Protein AF-A0A1C6JY72-F1 (afdb_monomer_lite)

pLDDT: mean 85.57, std 12.26, range [35.88, 97.38]

Secondary structure (DSSP, 8-state):
----TT--GGG-HHHHHHHHHHHHTT-HHHHHHHHHHHHHHHHHHHHHHHHHHHHHHHHHHHHHS---HHHHHHHHHHHHHHHHHHHHHHHHHHHHHHHHHHHHHHHHHHHHHHHHHGGGGGGGGGGHHHHHHHHHHHHHHHHHHHHHHHHHHHHHHHHHHHHHHHHHHHHHHHHHHTTPPP---SS-----HHIIIIIHHHHHHHHHHHHHHHHHHHHHHHHHHHHHHHHTT-

Radius of gyration: 25.27 Å; chains: 1; bounding box: 52×38×83 Å

Structure (mmCIF, N/CA/C/O backbone):
data_AF-A0A1C6JY72-F1
#
_entry.id   AF-A0A1C6JY72-F1
#
loop_
_atom_site.group_PDB
_atom_site.id
_atom_site.type_symbol
_atom_site.label_atom_id
_atom_site.label_alt_id
_atom_site.label_comp_id
_atom_site.label_asym_id
_atom_site.label_entity_id
_atom_site.label_seq_id
_atom_site.pdbx_PDB_ins_code
_atom_site.Cartn_x
_atom_site.Cartn_y
_atom_site.Cartn_z
_atom_site.occupancy
_atom_site.B_iso_or_equiv
_atom_site.auth_seq_id
_atom_site.auth_comp_id
_atom_site.auth_asym_id
_atom_site.auth_atom_id
_atom_site.pdbx_PDB_model_num
ATOM 1 N N . MET A 1 1 ? -11.901 -19.671 -0.806 1.00 36.44 1 MET A N 1
ATOM 2 C CA . MET A 1 1 ? -11.278 -18.718 0.132 1.00 36.44 1 MET A CA 1
ATOM 3 C C . MET A 1 1 ? -12.034 -17.415 -0.026 1.00 36.44 1 MET A C 1
ATOM 5 O O . MET A 1 1 ? -12.224 -16.989 -1.159 1.00 36.44 1 MET A O 1
ATOM 9 N N . ASP A 1 2 ? -12.601 -16.933 1.071 1.00 35.88 2 ASP A N 1
ATOM 10 C CA . ASP A 1 2 ? -13.874 -16.211 1.116 1.00 35.88 2 ASP A CA 1
ATOM 11 C C . ASP A 1 2 ? -13.932 -14.872 0.370 1.00 35.88 2 ASP A C 1
ATOM 13 O O . ASP A 1 2 ? -12.987 -14.083 0.350 1.00 35.88 2 ASP A O 1
ATOM 17 N N . MET A 1 3 ? -15.098 -14.633 -0.237 1.00 39.38 3 MET A N 1
ATOM 18 C CA . MET A 1 3 ? -15.502 -13.431 -0.971 1.00 39.38 3 MET A CA 1
ATOM 19 C C . MET A 1 3 ? -15.720 -12.221 -0.037 1.00 39.38 3 MET A C 1
ATOM 21 O O . MET A 1 3 ? -16.801 -11.644 -0.002 1.00 39.38 3 MET A O 1
ATOM 25 N N . GLU A 1 4 ? -14.695 -11.804 0.709 1.00 47.91 4 GLU A N 1
ATOM 26 C CA . GLU A 1 4 ? -14.665 -10.490 1.383 1.00 47.91 4 GLU A CA 1
ATOM 27 C C . GLU A 1 4 ? -13.778 -9.463 0.653 1.00 47.91 4 GLU A C 1
ATOM 29 O O . GLU A 1 4 ? -13.444 -8.402 1.186 1.00 47.91 4 GLU A O 1
ATOM 34 N N . ALA A 1 5 ? -13.389 -9.746 -0.592 1.00 44.50 5 ALA A N 1
ATOM 35 C CA . ALA A 1 5 ? -12.651 -8.801 -1.419 1.00 44.50 5 ALA A CA 1
ATOM 36 C C . ALA A 1 5 ? -13.556 -7.609 -1.787 1.00 44.50 5 ALA A C 1
ATOM 38 O O . ALA A 1 5 ? -14.380 -7.697 -2.692 1.00 44.50 5 ALA A O 1
ATOM 39 N N . GLY A 1 6 ? -13.419 -6.497 -1.058 1.00 55.75 6 GLY A N 1
ATOM 40 C CA . GLY A 1 6 ? -14.044 -5.213 -1.400 1.00 55.75 6 GLY A CA 1
ATOM 41 C C . GLY A 1 6 ? -14.837 -4.529 -0.285 1.00 55.75 6 GLY A C 1
ATOM 42 O O . GLY A 1 6 ? -15.270 -3.391 -0.472 1.00 55.75 6 GLY A O 1
ATOM 43 N N . LYS A 1 7 ? -15.017 -5.156 0.886 1.00 73.44 7 LYS A N 1
ATOM 44 C CA . LYS A 1 7 ? -15.670 -4.490 2.024 1.00 73.44 7 LYS A CA 1
ATOM 45 C C . LYS A 1 7 ? -14.649 -3.651 2.799 1.00 73.44 7 LYS A C 1
ATOM 47 O O . LYS A 1 7 ? -13.620 -4.153 3.261 1.00 73.44 7 LYS A O 1
ATOM 52 N N . THR A 1 8 ? -14.929 -2.357 2.915 1.00 87.38 8 THR A N 1
ATOM 53 C CA . THR A 1 8 ? -14.128 -1.423 3.714 1.00 87.38 8 THR A CA 1
ATOM 54 C C . THR A 1 8 ? -14.378 -1.674 5.205 1.00 87.38 8 THR A C 1
ATOM 56 O O . THR A 1 8 ? -15.504 -1.989 5.593 1.00 87.38 8 THR A O 1
ATOM 59 N N . LEU A 1 9 ? -13.360 -1.525 6.056 1.00 90.00 9 LEU A N 1
ATOM 60 C CA . LEU A 1 9 ? -13.480 -1.615 7.517 1.00 90.00 9 LEU A CA 1
ATOM 61 C C . LEU A 1 9 ? -14.548 -0.668 8.055 1.00 90.00 9 LEU A C 1
ATOM 63 O O . LEU A 1 9 ? -15.340 -1.035 8.913 1.00 90.00 9 LEU A O 1
ATOM 67 N N . THR A 1 10 ? -14.618 0.540 7.509 1.00 88.81 10 THR A N 1
ATOM 68 C CA . THR A 1 10 ? -15.662 1.528 7.828 1.00 88.81 10 THR A CA 1
ATOM 69 C C . THR A 1 10 ? -17.093 1.026 7.594 1.00 88.81 10 THR A C 1
ATOM 71 O O . THR A 1 10 ? -18.037 1.523 8.211 1.00 88.81 10 THR A O 1
ATOM 74 N N . ASN A 1 11 ? -17.270 0.032 6.722 1.00 89.56 11 ASN A N 1
ATOM 75 C CA . ASN A 1 11 ? -18.556 -0.583 6.413 1.00 89.56 11 ASN A CA 1
ATOM 76 C C . ASN A 1 11 ? -18.740 -1.968 7.043 1.00 89.56 11 ASN A C 1
ATOM 78 O O . ASN A 1 11 ? -19.773 -2.604 6.816 1.00 89.56 11 ASN A O 1
ATOM 82 N N . GLU A 1 12 ? -17.770 -2.438 7.827 1.00 92.19 12 GLU A N 1
ATOM 83 C CA . GLU A 1 12 ? -17.897 -3.685 8.567 1.00 92.19 12 GLU A CA 1
ATOM 84 C C . GLU A 1 12 ? -18.960 -3.593 9.651 1.00 92.19 12 GLU A C 1
ATOM 86 O O . GLU A 1 12 ? -19.061 -2.599 10.369 1.00 92.19 12 GLU A O 1
ATOM 91 N N . GLU A 1 13 ? -19.741 -4.660 9.788 1.00 93.62 13 GLU A N 1
ATOM 92 C CA . GLU A 1 13 ? -20.861 -4.697 10.729 1.00 93.62 13 GLU A CA 1
ATOM 93 C C . GLU A 1 13 ? -20.364 -4.572 12.168 1.00 93.62 13 GLU A C 1
ATOM 95 O O . GLU A 1 13 ? -20.819 -3.703 12.907 1.00 93.62 13 GLU A O 1
ATOM 100 N N . VAL A 1 14 ? -19.335 -5.347 12.517 1.00 94.88 14 VAL A N 1
ATOM 101 C CA . VAL A 1 14 ? -18.722 -5.322 13.849 1.00 94.88 14 VAL A CA 1
ATOM 102 C C . VAL A 1 14 ? -18.107 -3.962 14.198 1.00 94.88 14 VAL A C 1
ATOM 104 O O . VAL A 1 14 ? -18.140 -3.536 15.351 1.00 94.88 14 VAL A O 1
ATOM 107 N N . ILE A 1 15 ? -17.579 -3.242 13.202 1.00 96.50 15 ILE A N 1
ATOM 108 C CA . ILE A 1 15 ? -17.015 -1.902 13.397 1.00 96.50 15 ILE A CA 1
ATOM 109 C C . ILE A 1 15 ? -18.134 -0.894 13.631 1.00 96.50 15 ILE A C 1
ATOM 111 O O . ILE A 1 15 ? -18.055 -0.099 14.566 1.00 96.50 15 ILE A O 1
ATOM 115 N N . ARG A 1 16 ? -19.200 -0.936 12.827 1.00 96.31 16 ARG A N 1
ATOM 116 C CA . ARG A 1 16 ? -20.370 -0.069 13.025 1.00 96.31 16 ARG A CA 1
ATOM 117 C C . ARG A 1 16 ? -21.024 -0.308 14.381 1.00 96.31 16 ARG A C 1
ATOM 119 O O . ARG A 1 16 ? -21.335 0.658 15.069 1.00 96.31 16 ARG A O 1
ATOM 126 N N . GLU A 1 17 ? -21.154 -1.567 14.790 1.00 96.56 17 GLU A N 1
ATOM 127 C CA . GLU A 1 17 ? -21.684 -1.930 16.103 1.00 96.56 17 GLU A CA 1
ATOM 128 C C . GLU A 1 17 ? -20.830 -1.337 17.235 1.00 96.56 17 GLU A C 1
ATOM 130 O O . GLU A 1 17 ? -21.370 -0.686 18.131 1.00 96.56 17 GLU A O 1
ATOM 135 N N . LEU A 1 18 ? -19.498 -1.468 17.163 1.00 97.19 18 LEU A N 1
ATOM 136 C CA . LEU A 1 18 ? -18.593 -0.845 18.133 1.00 97.19 18 LEU A CA 1
ATOM 137 C C . LEU A 1 18 ? -18.763 0.682 18.177 1.00 97.19 18 LEU A C 1
ATOM 139 O O . LEU A 1 18 ? -18.879 1.264 19.258 1.00 97.19 18 LEU A O 1
ATOM 143 N N . LEU A 1 19 ? -18.796 1.340 17.016 1.00 96.62 19 LEU A N 1
ATOM 144 C CA . LEU A 1 19 ? -18.963 2.793 16.923 1.00 96.62 19 LEU A CA 1
ATOM 145 C C . LEU A 1 19 ? -20.292 3.255 17.533 1.00 96.62 19 LEU A C 1
ATOM 147 O O . LEU A 1 19 ? -20.331 4.273 18.228 1.00 96.62 19 LEU A O 1
ATOM 151 N N . ASP A 1 20 ? -21.370 2.510 17.309 1.00 96.12 20 ASP A N 1
ATOM 152 C CA . ASP A 1 20 ? -22.683 2.815 17.869 1.00 96.12 20 ASP A CA 1
ATOM 153 C C . ASP A 1 20 ? -22.720 2.613 19.386 1.00 96.12 20 ASP A C 1
ATOM 155 O O . ASP A 1 20 ? -23.279 3.452 20.098 1.00 96.12 20 ASP A O 1
ATOM 159 N N . LEU A 1 21 ? -22.087 1.555 19.906 1.00 96.62 21 LEU A N 1
ATOM 160 C CA . LEU A 1 21 ? -21.952 1.335 21.348 1.00 96.62 21 LEU A CA 1
ATOM 161 C C . LEU A 1 21 ? -21.185 2.477 22.022 1.00 96.62 21 LEU A C 1
ATOM 163 O O . LEU A 1 21 ? -21.640 3.003 23.041 1.00 96.62 21 LEU A O 1
ATOM 167 N N . LEU A 1 22 ? -20.065 2.908 21.438 1.00 95.88 22 LEU A N 1
ATOM 168 C CA . LEU A 1 22 ? -19.275 4.029 21.953 1.00 95.88 22 LEU A CA 1
ATOM 169 C C . LEU A 1 22 ? -20.094 5.330 21.962 1.00 95.88 22 LEU A C 1
ATOM 171 O O . LEU A 1 22 ? -20.160 6.018 22.983 1.00 95.88 22 LEU A O 1
ATOM 175 N N . LYS A 1 23 ? -20.804 5.638 20.868 1.00 95.31 23 LYS A N 1
ATOM 176 C CA . LYS A 1 23 ? -21.665 6.832 20.775 1.00 95.31 23 LYS A CA 1
ATOM 177 C C . LYS A 1 23 ? -22.797 6.820 21.803 1.00 95.31 23 LYS A C 1
ATOM 179 O O . LYS A 1 23 ? -23.015 7.835 22.465 1.00 95.31 23 LYS A O 1
ATOM 184 N N . LYS A 1 24 ? -23.486 5.684 21.974 1.00 96.06 24 LYS A N 1
ATOM 185 C CA . LYS A 1 24 ? -24.570 5.513 22.962 1.00 96.06 24 LYS A CA 1
ATOM 186 C C . LYS A 1 24 ? -24.090 5.698 24.405 1.00 96.06 24 LYS A C 1
ATOM 188 O O . LYS A 1 24 ? -24.871 6.112 25.252 1.00 96.06 24 LYS A O 1
ATOM 193 N N . ASN A 1 25 ? -22.808 5.450 24.673 1.00 94.88 25 ASN A N 1
ATOM 194 C CA . ASN A 1 25 ? -22.189 5.603 25.992 1.00 94.88 25 ASN A CA 1
ATOM 195 C C . ASN A 1 25 ? -21.455 6.945 26.179 1.00 94.88 25 ASN A C 1
ATOM 197 O O . ASN A 1 25 ? -20.631 7.071 27.085 1.00 94.88 25 ASN A O 1
ATOM 201 N N . ALA A 1 26 ? -21.742 7.945 25.336 1.00 94.62 26 ALA A N 1
ATOM 202 C CA . ALA A 1 26 ? -21.104 9.265 25.349 1.00 94.62 26 ALA A CA 1
ATOM 203 C C . ALA A 1 26 ? -19.569 9.246 25.149 1.00 94.62 26 ALA A C 1
ATOM 205 O O . ALA A 1 26 ? -18.887 10.210 25.485 1.00 94.62 26 ALA A O 1
ATOM 206 N N . MET A 1 27 ? -19.022 8.187 24.543 1.00 94.31 27 MET A N 1
ATOM 207 C CA . MET A 1 27 ? -17.592 8.011 24.244 1.00 94.31 27 MET A CA 1
ATOM 208 C C . MET A 1 27 ? -17.270 8.475 22.814 1.00 94.31 27 MET A C 1
ATOM 210 O O . MET A 1 27 ? -16.825 7.704 21.963 1.00 94.31 27 MET A O 1
ATOM 214 N N . LYS A 1 28 ? -17.588 9.741 22.514 1.00 93.00 28 LYS A N 1
ATOM 215 C CA . LYS A 1 28 ? -17.505 10.296 21.150 1.00 93.00 28 LYS A CA 1
ATOM 216 C C . LYS A 1 28 ? -16.074 10.371 20.620 1.00 93.00 28 LYS A C 1
ATOM 218 O O . LYS A 1 28 ? -15.859 10.077 19.451 1.00 93.00 28 LYS A O 1
ATOM 223 N N . GLU A 1 29 ? -15.117 10.748 21.464 1.00 90.19 29 GLU A N 1
ATOM 224 C CA . GLU A 1 29 ? -13.705 10.843 21.069 1.00 90.19 29 GLU A CA 1
ATOM 225 C C . GLU A 1 29 ? -13.151 9.466 20.691 1.00 90.19 29 GLU A C 1
ATOM 227 O O . GLU A 1 29 ? -12.603 9.300 19.609 1.00 90.19 29 GLU A O 1
ATOM 232 N N . GLN A 1 30 ? -13.432 8.445 21.502 1.00 91.38 30 GLN A N 1
ATOM 233 C CA . GLN A 1 30 ? -13.009 7.069 21.240 1.00 91.38 30 GLN A CA 1
ATOM 234 C C . GLN A 1 30 ? -13.660 6.502 19.972 1.00 91.38 30 GLN A C 1
ATOM 236 O O . GLN A 1 30 ? -13.020 5.778 19.212 1.00 91.38 30 GLN A O 1
ATOM 241 N N . ALA A 1 31 ? -14.931 6.834 19.717 1.00 93.38 31 ALA A N 1
ATOM 242 C CA . ALA A 1 31 ? -15.593 6.461 18.469 1.00 93.38 31 ALA A CA 1
ATOM 243 C C . ALA A 1 31 ? -14.914 7.114 17.253 1.00 93.38 31 ALA A C 1
ATOM 245 O O . ALA A 1 31 ? -14.735 6.458 16.228 1.00 93.38 31 ALA A O 1
ATOM 246 N N . ASN A 1 32 ? -14.514 8.383 17.367 1.00 92.00 32 ASN A N 1
ATOM 247 C CA . ASN A 1 32 ? -13.781 9.069 16.306 1.00 92.00 32 ASN A CA 1
ATOM 248 C C . ASN A 1 32 ? -12.407 8.431 16.078 1.00 92.00 32 ASN A C 1
ATOM 250 O O . ASN A 1 32 ? -12.076 8.156 14.931 1.00 92.00 32 ASN A O 1
ATOM 254 N N . ASP A 1 33 ? -11.662 8.104 17.137 1.00 89.88 33 ASP A N 1
ATOM 255 C CA . ASP A 1 33 ? -10.353 7.446 17.026 1.00 89.88 33 ASP A CA 1
ATOM 256 C C . ASP A 1 33 ? -10.444 6.097 16.290 1.00 89.88 33 ASP A C 1
ATOM 258 O O . ASP A 1 33 ? -9.658 5.813 15.382 1.00 89.88 33 ASP A O 1
ATOM 262 N N . VAL A 1 34 ? -11.436 5.267 16.638 1.00 93.62 34 VAL A N 1
ATOM 263 C CA . VAL A 1 34 ? -11.688 3.983 15.959 1.00 93.62 34 VAL A CA 1
ATOM 264 C C . VAL A 1 34 ? -12.055 4.207 14.491 1.00 93.62 34 VAL A C 1
ATOM 266 O O . VAL A 1 34 ? -11.545 3.508 13.610 1.00 93.62 34 VAL A O 1
ATOM 269 N N . PHE A 1 35 ? -12.926 5.180 14.210 1.00 92.88 35 PHE A N 1
ATOM 270 C CA . PHE A 1 35 ? -13.351 5.491 12.847 1.00 92.88 35 PHE A CA 1
ATOM 271 C C . PHE A 1 35 ? -12.197 6.014 11.986 1.00 92.88 35 PHE A C 1
ATOM 273 O O . PHE A 1 35 ? -12.066 5.612 10.826 1.00 92.88 35 PHE A O 1
ATOM 280 N N . GLU A 1 36 ? -11.350 6.875 12.550 1.00 90.19 36 GLU A N 1
ATOM 281 C CA . GLU A 1 36 ? -10.140 7.364 11.905 1.00 90.19 36 GLU A CA 1
ATOM 282 C C . GLU A 1 36 ? -9.247 6.182 11.532 1.00 90.19 36 GLU A C 1
ATOM 284 O O . GLU A 1 36 ? -8.955 6.010 10.350 1.00 90.19 36 GLU A O 1
ATOM 289 N N . ILE A 1 37 ? -8.897 5.308 12.486 1.00 91.62 37 ILE A N 1
ATOM 290 C CA . ILE A 1 37 ? -8.069 4.115 12.229 1.00 91.62 37 ILE A CA 1
ATOM 291 C C . ILE A 1 37 ? -8.636 3.275 11.076 1.00 91.62 37 ILE A C 1
ATOM 293 O O . ILE A 1 37 ? -7.898 2.931 10.151 1.00 91.62 37 ILE A O 1
ATOM 297 N N . CYS A 1 38 ? -9.940 2.988 11.087 1.00 93.38 38 CYS A N 1
ATOM 298 C CA . CYS A 1 38 ? -10.589 2.217 10.023 1.00 93.38 38 CYS A CA 1
A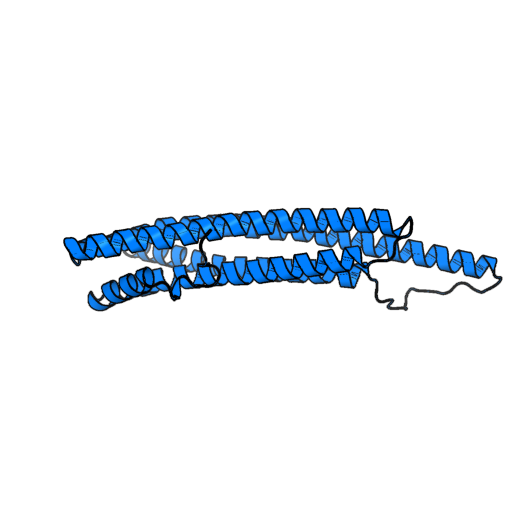TOM 299 C C . CYS A 1 38 ? -10.481 2.915 8.661 1.00 93.38 38 CYS A C 1
ATOM 301 O O . CYS A 1 38 ? -10.073 2.299 7.677 1.00 93.38 38 CYS A O 1
ATOM 303 N N . SER A 1 39 ? -10.788 4.214 8.616 1.00 91.12 39 SER A N 1
ATOM 304 C CA . SER A 1 39 ? -10.716 5.026 7.396 1.00 91.12 39 SER A CA 1
ATOM 305 C C . SER A 1 39 ? -9.293 5.107 6.842 1.00 91.12 39 SER A C 1
ATOM 307 O O . SER A 1 39 ? -9.092 5.113 5.626 1.00 91.12 39 SER A O 1
ATOM 309 N N . TYR A 1 40 ? -8.293 5.153 7.723 1.00 89.12 40 TYR A N 1
ATOM 310 C CA . TYR A 1 40 ? -6.888 5.162 7.336 1.00 89.12 40 TYR A CA 1
ATOM 311 C C . TYR A 1 40 ? -6.461 3.839 6.715 1.00 89.12 40 TYR A C 1
ATOM 313 O O . TYR A 1 40 ? -5.862 3.854 5.641 1.00 89.12 40 TYR A O 1
ATOM 321 N N . VAL A 1 41 ? -6.791 2.713 7.346 1.00 93.19 41 VAL A N 1
ATOM 322 C CA . VAL A 1 41 ? -6.485 1.380 6.808 1.00 93.19 41 VAL A CA 1
ATOM 323 C C . VAL A 1 41 ? -7.160 1.181 5.447 1.00 93.19 41 VAL A C 1
ATOM 325 O O . VAL A 1 41 ? -6.480 0.813 4.491 1.00 93.19 41 VAL A O 1
ATOM 328 N N . ASP A 1 42 ? -8.437 1.556 5.313 1.00 92.12 42 ASP A N 1
ATOM 329 C CA . ASP A 1 42 ? -9.160 1.532 4.031 1.00 92.12 42 ASP A CA 1
ATOM 330 C C . ASP A 1 42 ? -8.472 2.405 2.961 1.00 92.12 42 ASP A C 1
ATOM 332 O O . ASP A 1 42 ? -8.395 2.051 1.783 1.00 92.12 42 ASP A O 1
ATOM 336 N N . GLY A 1 43 ? -7.963 3.576 3.358 1.00 91.56 43 GLY A N 1
ATOM 337 C CA . GLY A 1 43 ? -7.229 4.479 2.474 1.00 91.56 43 GLY A CA 1
ATOM 338 C C . GLY A 1 43 ? -5.861 3.942 2.045 1.00 91.56 43 GLY A C 1
ATOM 339 O O . GLY A 1 43 ? -5.429 4.216 0.922 1.00 91.56 43 GLY A O 1
ATOM 340 N N . LEU A 1 44 ? -5.179 3.185 2.910 1.00 91.94 44 LEU A N 1
ATOM 341 C CA . LEU A 1 44 ? -3.930 2.502 2.571 1.00 91.94 44 LEU A CA 1
ATOM 342 C C . LEU A 1 44 ? -4.181 1.379 1.564 1.00 91.94 44 LEU A C 1
ATOM 344 O O . LEU A 1 44 ? -3.491 1.346 0.547 1.00 91.94 44 LEU A O 1
ATOM 348 N N . GLU A 1 45 ? -5.187 0.528 1.793 1.00 92.38 45 GLU A N 1
ATOM 349 C CA . GLU A 1 45 ? -5.564 -0.550 0.865 1.00 92.38 45 GLU A CA 1
ATOM 350 C C . GLU A 1 45 ? -5.838 -0.011 -0.541 1.00 92.38 45 GLU A C 1
ATOM 352 O O . GLU A 1 45 ? -5.211 -0.452 -1.499 1.00 92.38 45 GLU A O 1
ATOM 357 N N . LYS A 1 46 ? -6.669 1.033 -0.663 1.00 91.94 46 LYS A N 1
ATOM 358 C CA . LYS A 1 46 ? -6.973 1.645 -1.968 1.00 91.94 46 LYS A CA 1
ATOM 359 C C . LYS A 1 46 ? -5.726 2.125 -2.706 1.00 91.94 46 LYS A C 1
ATOM 361 O O . LYS A 1 46 ? -5.611 1.942 -3.913 1.00 91.94 46 LYS A O 1
ATOM 366 N N . LYS A 1 47 ? -4.784 2.752 -1.993 1.00 92.19 47 LYS A N 1
ATOM 367 C CA . LYS A 1 47 ? -3.525 3.202 -2.604 1.00 92.19 47 LYS A CA 1
ATOM 368 C C . LYS A 1 47 ? -2.659 2.012 -3.022 1.00 92.19 47 LYS A C 1
ATOM 370 O O . LYS A 1 47 ? -2.002 2.102 -4.051 1.00 92.19 47 LYS A O 1
ATOM 375 N N . ILE A 1 48 ? -2.650 0.919 -2.255 1.00 91.62 48 ILE A N 1
ATOM 376 C CA . ILE A 1 48 ? -1.957 -0.322 -2.632 1.00 91.62 48 ILE A CA 1
ATOM 377 C C . ILE A 1 48 ? -2.553 -0.909 -3.906 1.00 91.62 48 ILE A C 1
ATOM 379 O O . ILE A 1 48 ? -1.793 -1.224 -4.816 1.00 91.62 48 ILE A O 1
ATOM 383 N N . ASP A 1 49 ? -3.878 -0.983 -4.010 1.00 92.12 49 ASP A N 1
ATOM 384 C CA . ASP A 1 49 ? -4.546 -1.506 -5.204 1.00 92.12 49 ASP A CA 1
ATOM 385 C C . ASP A 1 49 ? -4.182 -0.682 -6.447 1.00 92.12 49 ASP A C 1
ATOM 387 O O . ASP A 1 49 ? -3.796 -1.244 -7.474 1.00 92.12 49 ASP A O 1
ATOM 391 N N . SER A 1 50 ? -4.180 0.653 -6.333 1.00 92.62 50 SER A N 1
ATOM 392 C CA . SER A 1 50 ? -3.710 1.538 -7.408 1.00 92.62 50 SER A CA 1
ATOM 393 C C . SER A 1 50 ? -2.230 1.324 -7.750 1.00 92.62 50 SER A C 1
ATOM 395 O O . SER A 1 50 ? -1.857 1.359 -8.921 1.00 92.62 50 SER A O 1
ATOM 397 N N . MET A 1 51 ? -1.366 1.069 -6.759 1.00 92.81 51 MET A N 1
ATOM 398 C CA . MET A 1 51 ? 0.039 0.735 -7.023 1.00 92.81 51 MET A CA 1
ATOM 399 C C . MET A 1 51 ? 0.169 -0.600 -7.765 1.00 92.81 51 MET A C 1
ATOM 401 O O . MET A 1 51 ? 0.956 -0.694 -8.705 1.00 92.81 51 MET A O 1
ATOM 405 N N . THR A 1 52 ? -0.599 -1.624 -7.385 1.00 91.56 52 THR A N 1
ATOM 406 C CA . THR A 1 52 ? -0.613 -2.930 -8.061 1.00 91.56 52 THR A CA 1
ATOM 407 C C . THR A 1 52 ? -1.086 -2.806 -9.513 1.00 91.56 52 THR A C 1
ATOM 409 O O . THR A 1 52 ? -0.504 -3.437 -10.402 1.00 91.56 52 THR A O 1
ATOM 412 N N . GLU A 1 53 ? -2.086 -1.966 -9.782 1.00 93.00 53 GLU A N 1
ATOM 413 C CA . GLU A 1 53 ? -2.552 -1.669 -11.140 1.00 93.00 53 GLU A CA 1
ATOM 414 C C . GLU A 1 53 ? -1.456 -0.996 -11.982 1.00 93.00 53 GLU A C 1
ATOM 416 O O . GLU A 1 53 ? -1.114 -1.489 -13.060 1.00 93.00 53 GLU A O 1
ATOM 421 N N . GLU A 1 54 ? -0.822 0.061 -11.462 1.00 92.00 54 GLU A N 1
ATOM 422 C CA . GLU A 1 54 ? 0.287 0.755 -12.136 1.00 92.00 54 GLU A CA 1
ATOM 423 C C . GLU A 1 54 ? 1.466 -0.185 -12.429 1.00 92.00 54 GLU A C 1
ATOM 425 O O . GLU A 1 54 ? 2.038 -0.174 -13.522 1.00 92.00 54 GLU A O 1
ATOM 430 N N . LEU A 1 55 ? 1.812 -1.059 -11.480 1.00 90.75 55 LEU A N 1
ATOM 431 C CA . LEU A 1 55 ? 2.867 -2.059 -11.648 1.00 90.75 55 LEU A CA 1
ATOM 432 C C . LEU A 1 55 ? 2.514 -3.133 -12.684 1.00 90.75 55 LEU A C 1
ATOM 434 O O . LEU A 1 55 ? 3.407 -3.639 -13.371 1.00 90.75 55 LEU A O 1
ATOM 438 N N . THR A 1 56 ? 1.234 -3.482 -12.808 1.00 91.69 56 THR A N 1
ATOM 439 C CA . THR A 1 56 ? 0.736 -4.417 -13.826 1.00 91.69 56 THR A CA 1
ATOM 440 C C . THR A 1 56 ? 0.775 -3.778 -15.210 1.00 91.69 56 THR A C 1
ATOM 442 O O . THR A 1 56 ? 1.280 -4.381 -16.157 1.00 91.69 56 THR A O 1
ATOM 445 N N . ASN A 1 57 ? 0.336 -2.524 -15.321 1.00 89.88 57 ASN A N 1
ATOM 446 C CA . ASN A 1 57 ? 0.420 -1.747 -16.553 1.00 89.88 57 ASN A CA 1
ATOM 447 C C . ASN A 1 57 ? 1.878 -1.594 -17.015 1.00 89.88 57 ASN A C 1
ATOM 449 O O . ASN A 1 57 ? 2.207 -1.894 -18.161 1.00 89.88 57 ASN A O 1
ATOM 453 N N . MET A 1 58 ? 2.780 -1.238 -16.097 1.00 89.00 58 MET A N 1
ATOM 454 C CA . MET A 1 58 ? 4.216 -1.157 -16.366 1.00 89.00 58 MET A CA 1
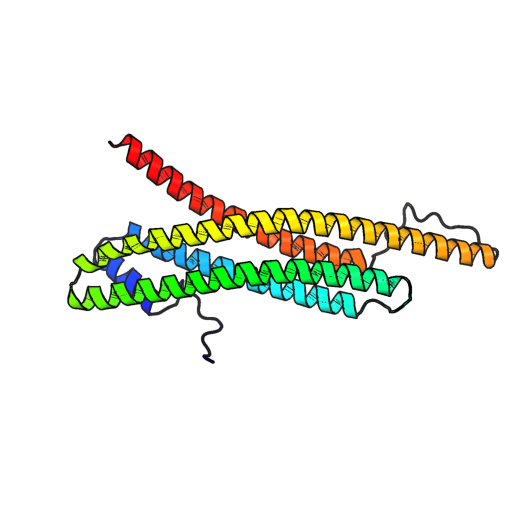ATOM 455 C C . MET A 1 58 ? 4.784 -2.493 -16.866 1.00 89.00 58 MET A C 1
ATOM 457 O O . MET A 1 58 ? 5.562 -2.521 -17.818 1.00 89.00 58 MET A O 1
ATOM 461 N N . GLN A 1 59 ? 4.374 -3.618 -16.270 1.00 89.00 59 GLN A N 1
ATOM 462 C CA . GLN A 1 59 ? 4.798 -4.949 -16.711 1.00 89.00 59 GLN A CA 1
ATOM 463 C C . GLN A 1 59 ? 4.344 -5.266 -18.141 1.00 89.00 59 GLN A C 1
ATOM 465 O O . GLN A 1 59 ? 5.119 -5.847 -18.905 1.00 89.00 59 GLN A O 1
ATOM 470 N N . ASN A 1 60 ? 3.112 -4.905 -18.501 1.00 88.88 60 ASN A N 1
ATOM 471 C CA . ASN A 1 60 ? 2.585 -5.107 -19.850 1.00 88.88 60 ASN A CA 1
ATOM 472 C C . ASN A 1 60 ? 3.334 -4.239 -20.864 1.00 88.88 60 ASN A C 1
ATOM 474 O O . ASN A 1 60 ? 3.792 -4.745 -21.885 1.00 88.88 60 ASN A O 1
ATOM 478 N N . GLN A 1 61 ? 3.591 -2.975 -20.527 1.00 84.25 61 GLN A N 1
ATOM 479 C CA . GLN A 1 61 ? 4.332 -2.069 -21.402 1.00 84.25 61 GLN A CA 1
ATOM 480 C C . GLN A 1 61 ? 5.792 -2.508 -21.602 1.00 84.25 61 GLN A C 1
ATOM 482 O O . GLN A 1 61 ? 6.314 -2.380 -22.706 1.00 84.25 61 GLN A O 1
ATOM 487 N N . ILE A 1 62 ? 6.452 -3.083 -20.585 1.00 85.31 62 ILE A N 1
ATOM 488 C CA . ILE A 1 62 ? 7.794 -3.682 -20.737 1.00 85.31 62 ILE A CA 1
ATOM 489 C C . ILE A 1 62 ? 7.764 -4.880 -21.700 1.00 85.31 62 ILE A C 1
ATOM 491 O O . ILE A 1 62 ? 8.687 -5.036 -22.503 1.00 85.31 62 ILE A O 1
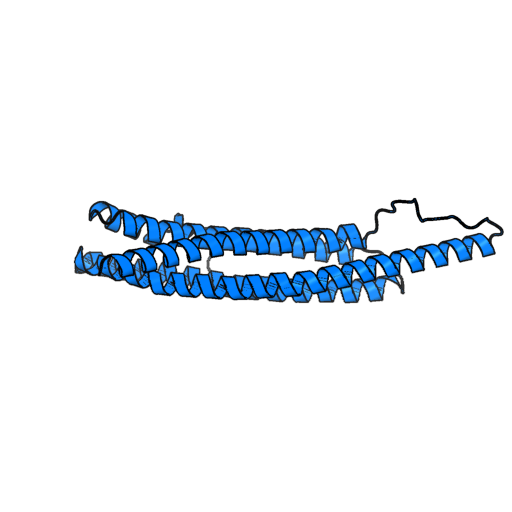ATOM 495 N N . LYS A 1 63 ? 6.719 -5.719 -21.648 1.00 85.25 63 LYS A N 1
ATOM 496 C CA . LYS A 1 63 ? 6.562 -6.867 -22.562 1.00 85.25 63 LYS A CA 1
ATOM 497 C C . LYS A 1 63 ? 6.369 -6.416 -24.011 1.00 85.25 63 LYS A C 1
ATOM 499 O O . LYS A 1 63 ? 6.997 -6.980 -24.899 1.00 85.25 63 LYS A O 1
ATOM 504 N N . GLU A 1 64 ? 5.564 -5.379 -24.228 1.00 83.25 64 GLU A N 1
ATOM 505 C CA . GLU A 1 64 ? 5.235 -4.833 -25.554 1.00 83.25 64 GLU A CA 1
ATOM 506 C C . GLU A 1 64 ? 6.384 -4.066 -26.230 1.00 83.25 64 GLU A C 1
ATOM 508 O O . GLU A 1 64 ? 6.310 -3.763 -27.422 1.00 83.25 64 GLU A O 1
ATOM 513 N N . MET A 1 65 ? 7.464 -3.739 -25.510 1.00 80.56 65 MET A N 1
ATOM 514 C CA . MET A 1 65 ? 8.653 -3.151 -26.136 1.00 80.56 65 MET A CA 1
ATOM 515 C C . MET A 1 65 ? 9.210 -4.104 -27.214 1.00 80.56 65 MET A C 1
ATOM 517 O O . MET A 1 65 ? 9.210 -5.317 -27.026 1.00 80.56 65 MET A O 1
ATOM 521 N N . GLN A 1 66 ? 9.707 -3.583 -28.340 1.00 71.81 66 GLN A N 1
ATOM 522 C CA . GLN A 1 66 ? 10.267 -4.426 -29.411 1.00 71.81 66 GLN A CA 1
ATOM 523 C C . GLN A 1 66 ? 11.455 -5.268 -28.924 1.00 71.81 66 GLN A C 1
ATOM 525 O O . GLN A 1 66 ? 12.186 -4.859 -28.027 1.00 71.81 66 GLN A O 1
ATOM 530 N N . GLU A 1 67 ? 11.644 -6.450 -29.506 1.00 66.31 67 GLU A N 1
ATOM 531 C CA . GLU A 1 67 ? 12.766 -7.334 -29.187 1.00 66.31 67 GLU A CA 1
ATOM 532 C C . GLU A 1 67 ? 13.896 -7.132 -30.196 1.00 66.31 67 GLU A C 1
ATOM 534 O O . GLU A 1 67 ? 13.849 -7.624 -31.318 1.00 66.31 67 GLU A O 1
ATOM 539 N N . ASP A 1 68 ? 14.926 -6.400 -29.779 1.00 67.19 68 ASP A N 1
ATOM 540 C CA . ASP A 1 68 ? 16.255 -6.451 -30.382 1.00 67.19 68 ASP A CA 1
ATO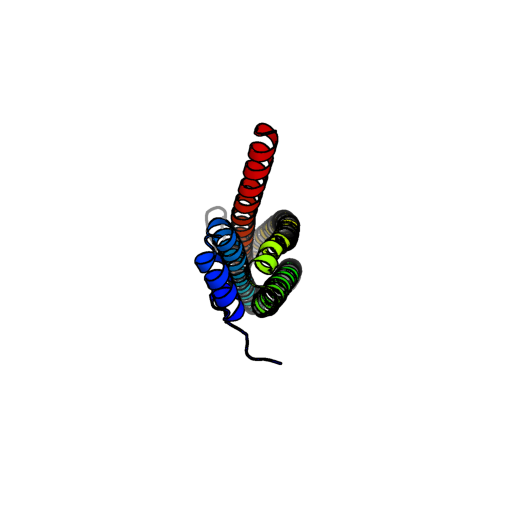M 541 C C . ASP A 1 68 ? 17.300 -6.661 -29.271 1.00 67.19 68 ASP A C 1
ATOM 543 O O . ASP A 1 68 ? 17.011 -6.501 -28.077 1.00 67.19 68 ASP A O 1
ATOM 547 N N . THR A 1 69 ? 18.522 -7.054 -29.638 1.00 59.69 69 THR A N 1
ATOM 548 C CA . THR A 1 69 ? 19.587 -7.386 -28.675 1.00 59.69 69 THR A CA 1
ATOM 549 C C . THR A 1 69 ? 19.871 -6.246 -27.687 1.00 59.69 69 THR A C 1
ATOM 551 O O . THR A 1 69 ? 20.184 -6.505 -26.523 1.00 59.69 69 THR A O 1
ATOM 554 N N . PHE A 1 70 ? 19.715 -4.985 -28.105 1.00 63.62 70 PHE A N 1
ATOM 555 C CA . PHE A 1 70 ? 19.921 -3.816 -27.248 1.00 63.62 70 PHE A CA 1
ATOM 556 C C . PHE A 1 70 ? 18.738 -3.587 -26.300 1.00 63.62 70 PHE A C 1
ATOM 558 O O . PHE A 1 70 ? 18.935 -3.238 -25.132 1.00 63.62 70 PHE A O 1
ATOM 565 N N . VAL A 1 71 ? 17.510 -3.818 -26.763 1.00 72.69 71 VAL A N 1
ATOM 566 C CA . VAL A 1 71 ? 16.295 -3.684 -25.953 1.00 72.69 71 VAL A CA 1
ATOM 567 C C . VAL A 1 71 ? 16.186 -4.796 -24.908 1.00 72.69 71 VAL A C 1
ATOM 569 O O . VAL A 1 71 ? 15.681 -4.543 -23.817 1.00 72.69 71 VAL A O 1
ATOM 572 N N . ASN A 1 72 ? 16.709 -5.995 -25.164 1.00 78.00 72 ASN A N 1
ATOM 573 C CA . ASN A 1 72 ? 16.583 -7.128 -24.238 1.00 78.00 72 ASN A CA 1
ATOM 574 C C . ASN A 1 72 ? 17.295 -6.898 -22.895 1.00 78.00 72 ASN A C 1
ATOM 576 O O . ASN A 1 72 ? 16.725 -7.166 -21.833 1.00 78.00 72 ASN A O 1
ATOM 580 N N . ASN A 1 73 ? 18.499 -6.321 -22.915 1.00 78.31 73 ASN A N 1
ATOM 581 C CA . ASN A 1 73 ? 19.216 -5.974 -21.684 1.00 78.31 73 ASN A CA 1
ATOM 582 C C . ASN A 1 73 ? 18.502 -4.859 -20.905 1.00 78.31 73 ASN A C 1
ATOM 584 O O . ASN A 1 73 ? 18.400 -4.924 -19.677 1.00 78.31 73 ASN A O 1
ATOM 588 N N . ALA A 1 74 ? 17.951 -3.868 -21.613 1.00 80.31 74 ALA A N 1
ATOM 589 C CA . ALA A 1 74 ? 17.142 -2.821 -21.000 1.00 80.31 74 ALA A CA 1
ATOM 590 C C . ALA A 1 74 ? 15.858 -3.404 -20.384 1.00 80.31 74 ALA A C 1
ATOM 592 O O . ALA A 1 74 ? 15.594 -3.169 -19.210 1.00 80.31 74 ALA A O 1
ATOM 593 N N . LYS A 1 75 ? 15.101 -4.231 -21.116 1.00 84.00 75 LYS A N 1
ATOM 594 C CA . LYS A 1 75 ? 13.903 -4.934 -20.622 1.00 84.00 75 LYS A CA 1
ATOM 595 C C . LYS A 1 75 ? 14.179 -5.722 -19.347 1.00 84.00 75 LYS A C 1
ATOM 597 O O . LYS A 1 75 ? 13.373 -5.658 -18.418 1.00 84.00 75 LYS A O 1
ATOM 602 N N . LYS A 1 76 ? 15.311 -6.432 -19.280 1.00 86.12 76 LYS A N 1
ATOM 603 C CA . LYS A 1 76 ? 15.720 -7.168 -18.078 1.00 86.12 76 LYS A CA 1
ATOM 604 C C . LYS A 1 76 ? 15.902 -6.225 -16.888 1.00 86.12 76 LYS A C 1
ATOM 606 O O . LYS A 1 76 ? 15.245 -6.409 -15.869 1.00 86.12 76 LYS A O 1
ATOM 611 N N . ALA A 1 77 ? 16.703 -5.170 -17.041 1.00 84.75 77 ALA A N 1
ATOM 612 C CA . ALA A 1 77 ? 16.940 -4.199 -15.971 1.00 84.75 77 ALA A CA 1
ATOM 613 C C . ALA A 1 77 ? 15.651 -3.479 -15.520 1.00 84.75 77 ALA A C 1
ATOM 615 O O . ALA A 1 77 ? 15.457 -3.230 -14.328 1.00 84.75 77 ALA A O 1
ATOM 616 N N . LEU A 1 78 ? 14.749 -3.175 -16.460 1.00 86.94 78 LEU A N 1
ATOM 617 C CA . LEU A 1 78 ? 13.444 -2.569 -16.179 1.00 86.94 78 LEU A CA 1
ATOM 618 C C . LEU A 1 78 ? 12.514 -3.545 -15.445 1.00 86.94 78 LEU A C 1
ATOM 620 O O . LEU A 1 78 ? 11.842 -3.150 -14.494 1.00 86.94 78 LEU A O 1
ATOM 624 N N . SER A 1 79 ? 12.515 -4.823 -15.829 1.00 89.50 79 SER A N 1
ATOM 625 C CA . SER A 1 79 ? 11.749 -5.875 -15.147 1.00 89.50 79 SER A CA 1
ATOM 626 C C . SER A 1 79 ? 12.252 -6.097 -13.723 1.00 89.50 79 SER A C 1
ATOM 628 O O . SER A 1 79 ? 11.454 -6.200 -12.800 1.00 89.50 79 SER A O 1
ATOM 630 N N . GLU A 1 80 ? 13.567 -6.090 -13.507 1.00 90.00 80 GLU A N 1
ATOM 631 C CA . GLU A 1 80 ? 14.152 -6.176 -12.166 1.00 90.00 80 GLU A CA 1
ATOM 632 C C . GLU A 1 80 ? 13.798 -4.951 -11.308 1.00 90.00 80 GLU A C 1
ATOM 634 O O . GLU A 1 80 ? 13.529 -5.086 -10.116 1.00 90.00 80 GLU A O 1
ATOM 639 N N . ALA A 1 81 ? 13.773 -3.746 -11.891 1.00 87.50 81 ALA A N 1
ATOM 640 C CA . ALA A 1 81 ? 13.322 -2.544 -11.189 1.00 87.50 81 ALA A CA 1
ATOM 641 C C . ALA A 1 81 ? 11.835 -2.627 -10.809 1.00 87.50 81 ALA A C 1
ATOM 643 O O . ALA A 1 81 ? 11.473 -2.277 -9.683 1.00 87.50 81 ALA A O 1
ATOM 644 N N . LYS A 1 82 ? 10.992 -3.145 -11.713 1.00 90.38 82 LYS A N 1
ATOM 645 C CA . LYS A 1 82 ? 9.583 -3.449 -11.438 1.00 90.38 82 LYS A CA 1
ATOM 646 C C . LYS A 1 82 ? 9.445 -4.426 -10.283 1.00 90.38 82 LYS A C 1
ATOM 648 O O . LYS A 1 82 ? 8.646 -4.185 -9.387 1.00 90.38 82 LYS A O 1
ATOM 653 N N . GLU A 1 83 ? 10.184 -5.529 -10.324 1.00 92.00 83 GLU A N 1
ATOM 654 C CA . GLU A 1 83 ? 10.110 -6.607 -9.337 1.00 92.00 83 GLU A CA 1
ATOM 655 C C . GLU A 1 83 ? 10.479 -6.080 -7.944 1.00 92.00 83 GLU A C 1
ATOM 657 O O . GLU A 1 83 ? 9.688 -6.209 -7.011 1.00 92.00 83 GLU A O 1
ATOM 662 N N . ARG A 1 84 ? 11.586 -5.331 -7.833 1.00 89.62 84 ARG A N 1
ATOM 663 C CA . ARG A 1 84 ? 11.978 -4.682 -6.571 1.00 89.62 84 ARG A CA 1
ATOM 664 C C . ARG A 1 84 ? 10.891 -3.761 -6.021 1.00 89.62 84 ARG A C 1
ATOM 666 O O . ARG A 1 84 ? 10.680 -3.723 -4.810 1.00 89.62 84 ARG A O 1
ATOM 673 N N . LEU A 1 85 ? 10.225 -2.999 -6.890 1.00 89.81 85 LEU A N 1
ATOM 674 C CA . LEU A 1 85 ? 9.129 -2.116 -6.495 1.00 89.81 85 LEU A CA 1
ATOM 675 C C . LEU A 1 85 ? 7.889 -2.917 -6.064 1.00 89.81 85 LEU A C 1
ATOM 677 O O . LEU A 1 85 ? 7.277 -2.598 -5.050 1.00 89.81 85 LEU A O 1
ATOM 681 N N . ASN A 1 86 ? 7.581 -3.999 -6.779 1.00 92.69 86 ASN A N 1
ATOM 682 C CA . ASN A 1 86 ? 6.481 -4.914 -6.486 1.00 92.69 86 ASN A CA 1
ATOM 683 C C . ASN A 1 86 ? 6.651 -5.614 -5.139 1.00 92.69 86 ASN A C 1
ATOM 685 O O . ASN A 1 86 ? 5.725 -5.609 -4.337 1.00 92.69 86 ASN A O 1
ATOM 689 N N . THR A 1 87 ? 7.842 -6.145 -4.857 1.00 94.06 87 THR A N 1
ATOM 690 C CA . THR A 1 87 ? 8.161 -6.773 -3.570 1.00 94.06 87 THR A CA 1
ATOM 691 C C . THR A 1 87 ? 7.883 -5.821 -2.402 1.00 94.06 87 THR A C 1
ATOM 693 O O . THR A 1 87 ? 7.303 -6.227 -1.399 1.00 94.06 87 THR A O 1
ATOM 696 N N . ARG A 1 88 ? 8.212 -4.530 -2.539 1.00 91.25 88 ARG A N 1
ATOM 697 C CA . ARG A 1 88 ? 7.924 -3.520 -1.502 1.00 91.25 88 ARG A CA 1
ATOM 698 C C . ARG A 1 88 ? 6.428 -3.240 -1.360 1.00 91.25 88 ARG A C 1
ATOM 700 O O . ARG A 1 88 ? 5.940 -3.127 -0.239 1.00 91.25 88 ARG A O 1
ATOM 707 N N . CYS A 1 89 ? 5.703 -3.130 -2.476 1.00 91.62 89 CYS A N 1
ATOM 708 C CA . CYS A 1 89 ? 4.248 -2.973 -2.453 1.00 91.62 89 CYS A CA 1
ATOM 709 C C . CYS A 1 89 ? 3.573 -4.157 -1.744 1.00 91.62 89 CYS A C 1
ATOM 711 O O . CYS A 1 89 ? 2.727 -3.930 -0.885 1.00 91.62 89 CYS A O 1
ATOM 713 N N . GLU A 1 90 ? 3.987 -5.393 -2.034 1.00 94.19 90 GLU A N 1
ATOM 714 C CA . GLU A 1 90 ? 3.446 -6.600 -1.394 1.00 94.19 90 GLU A CA 1
ATOM 715 C C . GLU A 1 90 ? 3.807 -6.694 0.097 1.00 94.19 90 GLU A C 1
ATOM 717 O O . GLU A 1 90 ? 2.964 -7.061 0.913 1.00 94.19 90 GLU A O 1
ATOM 722 N N . GLN A 1 91 ? 5.018 -6.289 0.492 1.00 93.12 91 GLN A N 1
ATOM 723 C CA . GLN A 1 91 ? 5.392 -6.199 1.910 1.00 93.12 91 GLN A CA 1
ATOM 724 C C . GLN A 1 91 ? 4.472 -5.243 2.678 1.00 93.12 91 GLN A C 1
ATOM 726 O O . GLN A 1 91 ? 3.913 -5.613 3.710 1.00 93.12 91 GLN A O 1
ATOM 731 N N . ILE A 1 92 ? 4.266 -4.030 2.155 1.00 93.25 92 ILE A N 1
ATOM 732 C CA . ILE A 1 92 ? 3.375 -3.037 2.772 1.00 93.25 92 ILE A CA 1
ATOM 733 C C . ILE A 1 92 ? 1.925 -3.540 2.768 1.00 93.25 92 ILE A C 1
ATOM 735 O O . ILE A 1 92 ? 1.215 -3.374 3.759 1.00 93.25 92 ILE A O 1
ATOM 739 N N . LYS A 1 93 ? 1.494 -4.220 1.698 1.00 94.62 93 LYS A N 1
ATOM 740 C CA . LYS A 1 93 ? 0.174 -4.856 1.610 1.00 94.62 93 LYS A CA 1
ATOM 741 C C . LYS A 1 93 ? -0.056 -5.878 2.718 1.00 94.62 93 LYS A C 1
ATOM 743 O O . LYS A 1 93 ? -1.094 -5.815 3.372 1.00 94.62 93 LYS A O 1
ATOM 748 N N . SER A 1 94 ? 0.906 -6.770 2.964 1.00 95.06 94 SER A N 1
ATOM 749 C CA . SER A 1 94 ? 0.821 -7.766 4.042 1.00 95.06 94 SER A CA 1
ATOM 750 C C . SER A 1 94 ? 0.595 -7.099 5.396 1.00 95.06 94 SER A C 1
ATOM 752 O O . SER A 1 94 ? -0.336 -7.453 6.115 1.00 95.06 94 SER A O 1
ATOM 754 N N . GLN A 1 95 ? 1.374 -6.061 5.709 1.00 94.62 95 GLN A N 1
ATOM 755 C CA . GLN A 1 95 ? 1.233 -5.343 6.976 1.00 94.62 95 GLN A CA 1
ATOM 756 C C . GLN A 1 95 ? -0.128 -4.650 7.114 1.00 94.62 95 GLN A C 1
ATOM 758 O O . GLN A 1 95 ? -0.725 -4.663 8.189 1.00 94.62 95 GLN A O 1
ATOM 763 N N . VAL A 1 96 ? -0.645 -4.059 6.033 1.00 94.88 96 VAL A N 1
ATOM 764 C CA . VAL A 1 96 ? -1.974 -3.429 6.035 1.00 94.88 96 VAL A CA 1
ATOM 765 C C . VAL A 1 96 ? -3.076 -4.468 6.262 1.00 94.88 96 VAL A C 1
ATOM 767 O O . VAL A 1 96 ? -3.989 -4.215 7.049 1.00 94.88 96 VAL A O 1
ATOM 770 N N . ILE A 1 97 ? -2.973 -5.652 5.648 1.00 93.69 97 ILE A N 1
ATOM 771 C CA . ILE A 1 97 ? -3.915 -6.763 5.859 1.00 93.69 97 ILE A CA 1
ATOM 772 C C . ILE A 1 97 ? -3.864 -7.259 7.310 1.00 93.69 97 ILE A C 1
ATOM 774 O O . ILE A 1 97 ? -4.910 -7.476 7.922 1.00 93.69 97 ILE A O 1
ATOM 778 N N . GLU A 1 98 ? -2.672 -7.393 7.892 1.00 94.88 98 GLU A N 1
ATOM 779 C CA . GLU A 1 98 ? -2.503 -7.779 9.298 1.00 94.88 98 GLU A CA 1
ATOM 780 C C . GLU A 1 98 ? -3.135 -6.758 10.254 1.00 94.88 98 GLU A C 1
ATOM 782 O O . GLU A 1 98 ? -3.868 -7.132 11.173 1.00 94.88 98 GLU A O 1
ATOM 787 N N . VAL A 1 99 ? -2.907 -5.462 10.016 1.00 95.56 99 VAL A N 1
ATOM 788 C CA . VAL A 1 99 ? -3.544 -4.381 10.782 1.00 95.56 99 VAL A CA 1
ATOM 789 C C . VAL A 1 99 ? -5.064 -4.438 10.633 1.00 95.56 99 VAL A C 1
ATOM 791 O O . VAL A 1 99 ? -5.780 -4.338 11.629 1.00 95.56 99 VAL A O 1
ATOM 794 N N . LYS A 1 100 ? -5.573 -4.649 9.415 1.00 94.94 100 LYS A N 1
ATOM 795 C CA . LYS A 1 100 ? -7.010 -4.782 9.151 1.00 94.94 100 LYS A CA 1
ATOM 796 C C . LYS A 1 100 ? -7.628 -5.947 9.917 1.00 94.94 100 LYS A C 1
ATOM 798 O O . LYS A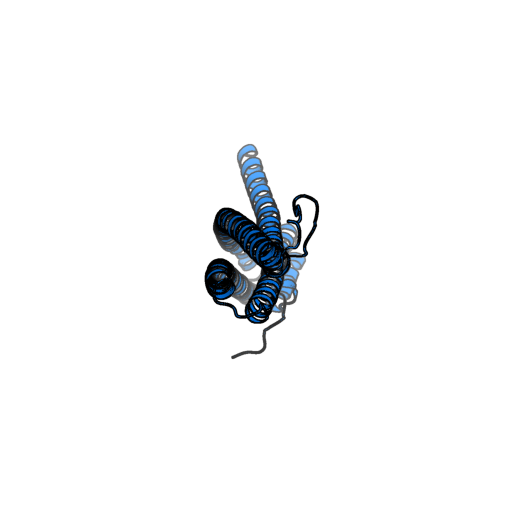 1 100 ? -8.666 -5.774 10.555 1.00 94.94 100 LYS A O 1
ATOM 803 N N . ALA A 1 101 ? -6.988 -7.113 9.892 1.00 94.62 101 ALA A N 1
ATOM 804 C CA . ALA A 1 101 ? -7.435 -8.282 10.640 1.00 94.62 101 ALA A CA 1
ATOM 805 C C . ALA A 1 101 ? -7.467 -8.002 12.150 1.00 94.62 101 ALA A C 1
ATOM 807 O O . ALA A 1 101 ? -8.455 -8.322 12.812 1.00 94.62 101 ALA A O 1
ATOM 808 N N . GLN A 1 102 ? -6.437 -7.333 12.677 1.00 95.44 102 GLN A N 1
ATOM 809 C CA . GLN A 1 102 ? -6.366 -6.967 14.089 1.00 95.44 102 GLN A CA 1
ATOM 810 C C . GLN A 1 102 ? -7.466 -5.978 14.499 1.00 95.44 102 GLN A C 1
ATOM 812 O O . GLN A 1 102 ? -8.089 -6.156 15.544 1.00 95.44 102 GLN A O 1
ATOM 817 N N . VAL A 1 103 ? -7.756 -4.971 13.667 1.00 96.38 103 VAL A N 1
ATOM 818 C CA . VAL A 1 103 ? -8.882 -4.045 13.883 1.00 96.38 103 VAL A CA 1
ATOM 819 C C . VAL A 1 103 ? -10.194 -4.817 14.013 1.00 96.38 103 VAL A C 1
ATOM 821 O O . VAL A 1 103 ? -10.932 -4.604 14.977 1.00 96.38 103 VAL A O 1
ATOM 824 N N . LYS A 1 104 ? -10.464 -5.753 13.091 1.00 95.94 104 LYS A N 1
ATOM 825 C CA . LYS A 1 104 ? -11.679 -6.580 13.136 1.00 95.94 104 LYS A CA 1
ATOM 826 C C . LYS A 1 104 ? -11.738 -7.430 14.408 1.00 95.94 104 LYS A C 1
ATOM 828 O O . LYS A 1 104 ? -12.768 -7.436 15.079 1.00 95.94 104 LYS A O 1
ATOM 833 N N . SER A 1 105 ? -10.656 -8.130 14.758 1.00 96.12 105 SER A N 1
ATOM 834 C CA . SER A 1 105 ? -10.641 -9.019 15.928 1.00 96.12 105 SER A CA 1
ATOM 835 C C . SER A 1 105 ? -10.798 -8.260 17.244 1.00 96.12 105 SER A C 1
ATOM 837 O O . SER A 1 105 ? -11.554 -8.693 18.112 1.00 96.12 105 SER A O 1
ATOM 839 N N . THR A 1 106 ? -10.126 -7.112 17.385 1.00 96.81 106 THR A N 1
ATOM 840 C CA . THR A 1 106 ? -10.231 -6.272 18.584 1.00 96.81 106 THR A CA 1
ATOM 841 C C . THR A 1 106 ? -11.635 -5.694 18.706 1.00 96.81 106 THR A C 1
ATOM 843 O O . THR A 1 106 ? -12.237 -5.788 19.773 1.00 96.81 106 THR A O 1
ATOM 846 N N . ALA A 1 107 ? -12.211 -5.179 17.614 1.00 97.00 107 ALA A N 1
ATOM 847 C CA . ALA A 1 107 ? -13.580 -4.678 17.639 1.00 97.00 107 ALA A CA 1
ATOM 848 C C . ALA A 1 107 ? -14.590 -5.764 18.022 1.00 97.00 107 ALA A C 1
ATOM 850 O O . ALA A 1 107 ? -15.432 -5.533 18.886 1.00 97.00 107 ALA A O 1
ATOM 851 N N . LYS A 1 108 ? -14.459 -6.961 17.437 1.00 97.06 108 LYS A N 1
ATOM 852 C CA . LYS A 1 108 ? -15.308 -8.110 17.758 1.00 97.06 108 LYS A CA 1
ATOM 853 C C . LYS A 1 108 ? -15.247 -8.471 19.239 1.00 97.06 108 LYS A C 1
ATOM 855 O O . LYS A 1 108 ? -16.290 -8.553 19.878 1.00 97.06 108 LYS A O 1
ATOM 860 N N . SER A 1 109 ? -14.040 -8.600 19.790 1.00 97.19 109 SER A N 1
ATOM 861 C CA . SER A 1 109 ? -13.847 -8.930 21.205 1.00 97.19 109 SER A CA 1
ATOM 862 C C . SER A 1 109 ? -14.478 -7.891 22.140 1.00 97.19 109 SER A C 1
ATOM 864 O O . SER A 1 109 ? -15.117 -8.263 23.121 1.00 97.19 109 SER A O 1
ATOM 866 N N . ILE A 1 110 ? -14.344 -6.596 21.828 1.00 97.00 110 ILE A N 1
ATOM 867 C CA . ILE A 1 110 ? -14.932 -5.519 22.639 1.00 97.00 110 ILE A CA 1
ATOM 868 C C . ILE A 1 110 ? -16.460 -5.546 22.562 1.00 97.00 110 ILE A C 1
ATOM 870 O O . ILE A 1 110 ? -17.123 -5.405 23.585 1.00 97.00 110 ILE A O 1
ATOM 874 N N . VAL A 1 111 ? -17.023 -5.717 21.364 1.00 97.38 111 VAL A N 1
ATOM 875 C CA . VAL A 1 111 ? -18.476 -5.776 21.153 1.00 97.38 111 VAL A CA 1
ATOM 876 C C . VAL A 1 111 ? -19.092 -6.959 21.897 1.00 97.38 111 VAL A C 1
ATOM 878 O O . VAL A 1 111 ? -20.101 -6.785 22.576 1.00 97.38 111 VAL A O 1
ATOM 881 N N . GLU A 1 112 ? -18.491 -8.146 21.794 1.00 96.50 112 GLU A N 1
ATOM 882 C CA . GLU A 1 112 ? -18.955 -9.350 22.492 1.00 96.50 112 GLU A CA 1
ATOM 883 C C . GLU A 1 112 ? -18.906 -9.160 24.013 1.00 96.50 112 GLU A C 1
ATOM 885 O O . GLU A 1 112 ? -19.909 -9.367 24.692 1.00 96.50 112 GLU A O 1
ATOM 890 N N . GLU A 1 113 ? -17.797 -8.655 24.555 1.00 95.75 113 GLU A N 1
ATOM 891 C CA . GLU A 1 113 ? -17.689 -8.432 25.998 1.00 95.75 113 GLU A CA 1
ATOM 892 C C . GLU A 1 113 ? -18.596 -7.292 26.492 1.00 95.75 113 GLU A C 1
ATOM 894 O O . GLU A 1 113 ? -19.112 -7.349 27.607 1.00 95.75 113 GLU A O 1
ATOM 899 N N . ALA A 1 114 ? -18.853 -6.269 25.674 1.00 95.50 114 ALA A N 1
ATOM 900 C CA . ALA A 1 114 ? -19.792 -5.201 26.011 1.00 95.50 114 ALA A CA 1
ATOM 901 C C . ALA A 1 114 ? -21.244 -5.690 26.083 1.00 95.50 114 ALA A C 1
ATOM 903 O O . ALA A 1 114 ? -22.028 -5.120 26.843 1.00 95.50 114 ALA A O 1
ATOM 904 N N . LYS A 1 115 ? -21.607 -6.755 25.353 1.00 93.56 115 LYS A N 1
ATOM 905 C CA . LYS A 1 115 ? -22.928 -7.397 25.477 1.00 93.56 115 LYS A CA 1
ATOM 906 C C . LYS A 1 115 ? -23.112 -8.060 26.843 1.00 93.56 115 LYS A C 1
ATOM 908 O O . LYS A 1 115 ? -24.221 -8.056 27.364 1.00 93.56 115 LYS A O 1
ATOM 913 N N . GLU A 1 116 ? -22.037 -8.576 27.435 1.00 93.62 116 GLU A N 1
ATOM 914 C CA . GLU A 1 116 ? -22.068 -9.267 28.731 1.00 93.62 116 GLU A CA 1
ATOM 915 C C . GLU A 1 116 ? -21.827 -8.326 29.920 1.00 93.62 116 GLU A C 1
ATOM 917 O O . GLU A 1 116 ? -22.531 -8.383 30.926 1.00 93.62 116 GLU A O 1
ATOM 922 N N . LYS A 1 117 ? -20.823 -7.448 29.813 1.00 93.69 117 LYS A N 1
ATOM 923 C CA . LYS A 1 117 ? -20.307 -6.610 30.913 1.00 93.69 117 LYS A CA 1
ATOM 924 C C . LYS A 1 117 ? -20.680 -5.131 30.777 1.00 93.69 117 LYS A C 1
ATOM 926 O O . LYS A 1 117 ? -20.298 -4.307 31.613 1.00 93.69 117 LYS A O 1
ATOM 931 N N . GLY A 1 118 ? -21.417 -4.771 29.728 1.00 92.25 118 GLY A N 1
ATOM 932 C CA . GLY A 1 118 ? -21.893 -3.414 29.487 1.00 92.25 118 GLY A CA 1
ATOM 933 C C . GLY A 1 118 ? -20.762 -2.408 29.260 1.00 92.25 118 GLY A C 1
ATOM 934 O O . GLY A 1 118 ? -19.716 -2.708 28.685 1.00 92.25 118 GLY A O 1
ATOM 935 N N . ARG A 1 119 ? -20.971 -1.176 29.740 1.00 92.88 119 ARG A N 1
ATOM 936 C CA . ARG A 1 119 ? -20.070 -0.031 29.523 1.00 92.88 119 ARG A CA 1
ATOM 937 C C . ARG A 1 119 ? -18.621 -0.287 29.952 1.00 92.88 119 ARG A C 1
ATOM 939 O O . ARG A 1 119 ? -17.717 0.275 29.343 1.00 92.88 119 ARG A O 1
ATOM 946 N N . ALA A 1 120 ? -18.387 -1.117 30.970 1.00 92.69 120 ALA A N 1
ATOM 947 C CA . ALA A 1 120 ? -17.042 -1.381 31.482 1.00 92.69 120 ALA A CA 1
ATOM 948 C C . ALA A 1 120 ? -16.115 -1.997 30.416 1.00 92.69 120 ALA A C 1
ATOM 950 O O . ALA A 1 120 ? -14.944 -1.631 30.338 1.00 92.69 120 ALA A O 1
ATOM 951 N N . ALA A 1 121 ? -16.643 -2.860 29.543 1.00 94.19 121 ALA A N 1
ATOM 952 C CA . ALA A 1 121 ? -15.863 -3.471 28.469 1.00 94.19 121 ALA A CA 1
ATOM 953 C C . ALA A 1 121 ? -15.427 -2.458 27.397 1.00 94.19 121 ALA A C 1
ATOM 955 O O . ALA A 1 121 ? -14.388 -2.633 26.768 1.00 94.19 121 ALA A O 1
ATOM 956 N N . LEU A 1 122 ? -16.168 -1.357 27.214 1.00 94.25 122 LEU A N 1
ATOM 957 C CA . LEU A 1 122 ? -15.853 -0.351 26.194 1.00 94.25 122 LEU A CA 1
ATOM 958 C C . LEU A 1 122 ? -14.545 0.401 26.473 1.00 94.25 122 LEU A C 1
ATOM 960 O O . LEU A 1 122 ? -13.949 0.935 25.542 1.00 94.25 122 LEU A O 1
ATOM 964 N N . TYR A 1 123 ? -14.037 0.403 27.710 1.00 92.69 123 TYR A N 1
ATOM 965 C CA . TYR A 1 123 ? -12.717 0.972 28.019 1.00 92.69 123 TYR A CA 1
ATOM 966 C C . TYR A 1 123 ? -11.558 0.205 27.361 1.00 92.69 123 TYR A C 1
ATOM 968 O O . TYR A 1 123 ? -10.482 0.775 27.148 1.00 92.69 123 TYR A O 1
ATOM 976 N N . ARG A 1 124 ? -11.788 -1.049 26.946 1.00 95.44 124 ARG A N 1
ATOM 977 C CA . ARG A 1 124 ? -10.850 -1.824 26.122 1.00 95.44 124 ARG A CA 1
ATOM 978 C C . ARG A 1 124 ? -10.651 -1.244 24.724 1.00 95.44 124 ARG A C 1
ATOM 980 O O . ARG A 1 124 ? -9.720 -1.643 24.040 1.00 95.44 124 ARG A O 1
ATOM 987 N N . VAL A 1 125 ? -11.432 -0.242 24.306 1.00 93.50 125 VAL A N 1
ATOM 988 C CA . VAL A 1 125 ? -11.134 0.540 23.092 1.00 93.50 125 VAL A CA 1
ATOM 989 C C . VAL A 1 125 ? -9.722 1.146 23.121 1.00 93.50 125 VAL A C 1
ATOM 991 O O . VAL A 1 125 ? -9.132 1.372 22.070 1.00 93.50 125 VAL A O 1
ATOM 994 N N . SER A 1 126 ? -9.127 1.319 24.307 1.00 89.88 126 SER A N 1
ATOM 995 C CA . SER A 1 126 ? -7.708 1.664 24.469 1.00 89.88 126 SER A CA 1
ATOM 996 C C . SER A 1 126 ? -6.736 0.678 23.792 1.00 89.88 126 SER A C 1
ATOM 998 O O . SER A 1 126 ? -5.639 1.083 23.413 1.00 89.88 126 SER A O 1
ATOM 1000 N N . GLU A 1 127 ? -7.129 -0.575 23.535 1.00 92.38 127 GLU A N 1
ATOM 1001 C CA . GLU A 1 127 ? -6.337 -1.557 22.775 1.00 92.38 127 GLU A CA 1
ATOM 1002 C C . GLU A 1 127 ? -6.044 -1.096 21.334 1.00 92.38 127 GLU A C 1
ATOM 1004 O O . GLU A 1 127 ? -5.017 -1.469 20.757 1.00 92.38 127 GLU A O 1
ATOM 1009 N N . PHE A 1 128 ? -6.872 -0.207 20.764 1.00 91.12 128 PHE A N 1
ATOM 1010 C CA . PHE A 1 128 ? -6.613 0.408 19.457 1.00 91.12 128 PHE A CA 1
ATOM 1011 C C . PHE A 1 128 ? -5.342 1.273 19.436 1.00 91.12 128 PHE A C 1
ATOM 1013 O O . PHE A 1 128 ? -4.775 1.491 18.364 1.00 91.12 128 PHE A O 1
ATOM 1020 N N . LEU A 1 129 ? -4.820 1.702 20.591 1.00 86.88 129 LEU A N 1
ATOM 1021 C CA . LEU A 1 129 ? -3.511 2.360 20.669 1.00 86.88 129 LEU A CA 1
ATOM 1022 C C . LEU A 1 129 ? -2.380 1.431 20.194 1.00 86.88 129 LEU A C 1
ATOM 1024 O O . LEU A 1 129 ? -1.453 1.879 19.516 1.00 86.88 129 LEU A O 1
ATOM 1028 N N . GLY A 1 130 ? -2.475 0.128 20.480 1.00 88.50 130 GLY A N 1
ATOM 1029 C CA . GLY A 1 130 ? -1.520 -0.871 19.992 1.00 88.50 130 GLY A CA 1
ATOM 1030 C C . GLY A 1 130 ? -1.584 -1.053 18.473 1.00 88.50 130 GLY A C 1
ATOM 1031 O O . GLY A 1 130 ? -0.553 -1.204 17.817 1.00 88.50 130 GLY A O 1
ATOM 1032 N N . ILE A 1 131 ? -2.784 -0.958 17.897 1.00 92.12 131 ILE A N 1
ATOM 1033 C CA . ILE A 1 131 ? -2.997 -0.972 16.442 1.00 92.12 131 ILE A CA 1
ATOM 1034 C C . ILE A 1 131 ? -2.391 0.284 15.808 1.00 92.12 131 ILE A C 1
ATOM 1036 O O . ILE A 1 131 ? -1.690 0.197 14.801 1.00 92.12 131 ILE A O 1
ATOM 1040 N N . LYS A 1 132 ? -2.590 1.451 16.433 1.00 87.75 132 LYS A N 1
ATOM 1041 C CA . LYS A 1 132 ? -2.005 2.719 15.978 1.00 87.75 132 LYS A CA 1
ATOM 1042 C C . LYS A 1 132 ? -0.479 2.644 15.903 1.00 87.75 132 LYS A C 1
ATOM 1044 O O . LYS A 1 132 ? 0.096 3.131 14.936 1.00 87.75 132 LYS A O 1
ATOM 1049 N N . LYS A 1 133 ? 0.174 1.969 16.856 1.00 88.31 133 LYS A N 1
ATOM 1050 C CA . LYS A 1 133 ? 1.623 1.717 16.811 1.00 88.31 133 LYS A CA 1
ATOM 1051 C C . LYS A 1 133 ? 2.034 0.898 15.580 1.00 88.31 133 LYS A C 1
ATOM 1053 O O . LYS A 1 133 ? 2.955 1.295 14.883 1.00 88.31 133 LYS A O 1
ATOM 1058 N N . ARG A 1 134 ? 1.310 -0.173 15.248 1.00 91.06 134 ARG A N 1
ATOM 1059 C CA . ARG A 1 134 ? 1.588 -0.974 14.038 1.00 91.06 134 ARG A CA 1
ATOM 1060 C C . ARG A 1 134 ? 1.395 -0.190 12.739 1.00 91.06 134 ARG A C 1
ATOM 1062 O O . ARG A 1 134 ? 2.136 -0.386 11.782 1.00 91.06 134 ARG A O 1
ATOM 1069 N N . ILE A 1 135 ? 0.438 0.739 12.706 1.00 90.56 135 ILE A N 1
ATOM 1070 C CA . ILE A 1 135 ? 0.277 1.674 11.580 1.00 90.56 135 ILE A CA 1
ATOM 1071 C C . ILE A 1 135 ? 1.507 2.590 11.443 1.00 90.56 135 ILE A C 1
ATOM 1073 O O . ILE A 1 135 ? 1.910 2.914 10.326 1.00 90.56 135 ILE A O 1
ATOM 1077 N N . LEU A 1 136 ? 2.144 2.977 12.552 1.00 86.88 136 LEU A N 1
ATOM 1078 C CA . LEU A 1 136 ? 3.407 3.720 12.513 1.00 86.88 136 LEU A CA 1
ATOM 1079 C C . LEU A 1 136 ? 4.572 2.859 12.002 1.00 86.88 136 LEU A C 1
ATOM 1081 O O . LEU A 1 136 ? 5.398 3.375 11.258 1.00 86.88 136 LEU A O 1
ATOM 1085 N N . ASP A 1 137 ? 4.608 1.558 12.288 1.00 89.75 137 ASP A N 1
ATOM 1086 C CA . ASP A 1 137 ? 5.636 0.667 11.722 1.00 89.75 137 ASP A CA 1
ATOM 1087 C C . ASP A 1 137 ? 5.523 0.589 10.180 1.00 89.75 137 ASP A C 1
ATOM 1089 O O . ASP A 1 137 ? 6.526 0.600 9.462 1.00 89.75 137 ASP A O 1
ATOM 1093 N N . ILE A 1 138 ? 4.297 0.612 9.636 1.00 92.44 138 ILE A N 1
ATOM 1094 C CA . ILE A 1 138 ? 4.057 0.698 8.180 1.00 92.44 138 ILE A CA 1
ATOM 1095 C C . ILE A 1 138 ? 4.671 1.979 7.597 1.00 92.44 138 ILE A C 1
ATOM 1097 O O . ILE A 1 138 ? 5.225 1.960 6.497 1.00 92.44 138 ILE A O 1
ATOM 1101 N N . ARG A 1 139 ? 4.617 3.097 8.330 1.00 90.12 139 ARG A N 1
ATOM 1102 C CA . ARG A 1 139 ? 5.203 4.376 7.898 1.00 90.12 139 ARG A CA 1
ATOM 1103 C C . ARG A 1 139 ? 6.702 4.264 7.666 1.00 90.12 139 ARG A C 1
ATOM 1105 O O . ARG A 1 139 ? 7.195 4.766 6.659 1.00 90.12 139 ARG A O 1
ATOM 1112 N N . GLU A 1 140 ? 7.428 3.615 8.569 1.00 90.19 140 GLU A N 1
ATOM 1113 C CA . GLU A 1 140 ? 8.876 3.438 8.427 1.00 90.19 140 GLU A CA 1
ATOM 1114 C C . GLU A 1 140 ? 9.217 2.646 7.160 1.00 90.19 140 GLU A C 1
ATOM 1116 O O . GLU A 1 140 ? 10.107 3.034 6.393 1.00 90.19 140 GLU A O 1
ATOM 1121 N N . ASN A 1 141 ? 8.432 1.607 6.870 1.00 91.69 141 ASN A N 1
ATOM 1122 C CA . ASN A 1 141 ? 8.570 0.824 5.645 1.00 91.69 141 ASN A CA 1
ATOM 1123 C C . ASN A 1 141 ? 8.225 1.627 4.388 1.00 91.69 141 ASN A C 1
ATOM 1125 O O . ASN A 1 141 ? 8.946 1.537 3.392 1.00 91.69 141 ASN A O 1
ATOM 1129 N N . VAL A 1 142 ? 7.189 2.470 4.432 1.00 93.44 142 VAL A N 1
ATOM 1130 C CA . VAL A 1 142 ? 6.852 3.400 3.342 1.00 93.44 142 VAL A CA 1
ATOM 1131 C C . VAL A 1 142 ? 8.014 4.363 3.074 1.00 93.44 142 VAL A C 1
ATOM 1133 O O . VAL A 1 142 ? 8.414 4.534 1.922 1.00 93.44 142 VAL A O 1
ATOM 1136 N N . ILE A 1 143 ? 8.630 4.933 4.112 1.00 92.25 143 ILE A N 1
ATOM 1137 C CA . ILE A 1 143 ? 9.801 5.818 3.974 1.00 92.25 143 ILE A CA 1
ATOM 1138 C C . ILE A 1 143 ? 10.982 5.071 3.341 1.00 92.25 143 ILE A C 1
ATOM 1140 O O . ILE A 1 143 ? 11.656 5.591 2.442 1.00 92.25 143 ILE A O 1
ATOM 1144 N N . GLY A 1 144 ? 11.237 3.835 3.776 1.00 92.62 144 GLY A N 1
ATOM 1145 C CA . GLY A 1 144 ? 12.235 2.959 3.161 1.00 92.62 144 GLY A CA 1
ATOM 1146 C C . GLY A 1 144 ? 11.943 2.691 1.680 1.00 92.62 144 GLY A C 1
ATOM 1147 O O . GLY A 1 144 ? 12.846 2.768 0.835 1.00 92.62 144 GLY A O 1
ATOM 1148 N N . ALA A 1 145 ? 10.676 2.449 1.340 1.00 92.75 145 ALA A N 1
ATOM 1149 C CA . ALA A 1 145 ? 10.227 2.227 -0.028 1.00 92.75 145 ALA A CA 1
ATOM 1150 C C . ALA A 1 145 ? 10.413 3.472 -0.907 1.00 92.75 145 ALA A C 1
ATOM 1152 O O . ALA A 1 145 ? 10.886 3.344 -2.036 1.00 92.75 145 ALA A O 1
ATOM 1153 N N . ILE A 1 146 ? 10.149 4.679 -0.398 1.00 92.25 146 ILE A N 1
ATOM 1154 C CA . ILE A 1 146 ? 10.380 5.939 -1.128 1.00 92.25 146 ILE A CA 1
ATOM 1155 C C . ILE A 1 146 ? 11.864 6.098 -1.469 1.00 92.25 146 ILE A C 1
ATOM 1157 O O . ILE A 1 146 ? 12.213 6.255 -2.641 1.00 92.25 146 ILE A O 1
ATOM 1161 N N . LYS A 1 147 ? 12.751 5.985 -0.470 1.00 93.31 147 LYS A N 1
ATOM 1162 C CA . LYS A 1 147 ? 14.207 6.157 -0.645 1.00 93.31 147 LYS A CA 1
ATOM 1163 C C . LYS A 1 147 ? 14.785 5.208 -1.689 1.00 93.31 147 LYS A C 1
ATOM 1165 O O . LYS A 1 147 ? 15.671 5.563 -2.465 1.00 93.31 147 LYS A O 1
ATOM 1170 N N . THR A 1 148 ? 14.323 3.967 -1.676 1.00 89.81 148 THR A N 1
ATOM 1171 C CA . THR A 1 148 ? 14.805 2.937 -2.593 1.00 89.81 148 THR A CA 1
ATOM 1172 C C . THR A 1 148 ? 14.197 3.085 -3.987 1.00 89.81 148 THR A C 1
ATOM 1174 O O . THR A 1 148 ? 14.920 2.956 -4.974 1.00 89.81 148 THR A O 1
ATOM 1177 N N . THR A 1 149 ? 12.921 3.469 -4.082 1.00 89.69 149 THR A N 1
ATOM 1178 C CA . THR A 1 149 ? 12.261 3.810 -5.352 1.00 89.69 149 THR A CA 1
ATOM 1179 C C . THR A 1 149 ? 12.938 4.999 -6.028 1.00 89.69 149 THR A C 1
ATOM 1181 O O . THR A 1 149 ? 13.122 4.977 -7.239 1.00 89.69 149 THR A O 1
ATOM 1184 N N . ASP A 1 150 ? 13.408 5.993 -5.271 1.00 91.31 150 ASP A N 1
ATOM 1185 C CA . ASP A 1 150 ? 14.186 7.108 -5.822 1.00 91.31 150 ASP A CA 1
ATOM 1186 C C . ASP A 1 150 ? 15.493 6.663 -6.478 1.00 91.31 150 ASP A C 1
ATOM 1188 O O . ASP A 1 150 ? 15.826 7.103 -7.582 1.00 91.31 150 ASP A O 1
ATOM 1192 N N . LYS A 1 151 ? 16.206 5.726 -5.846 1.00 91.44 151 LYS A N 1
ATOM 1193 C CA . LYS A 1 151 ? 17.410 5.125 -6.435 1.00 91.44 151 LYS A CA 1
ATOM 1194 C C . LYS A 1 151 ? 17.075 4.352 -7.711 1.00 91.44 151 LYS A C 1
ATOM 1196 O O . LYS A 1 151 ? 17.802 4.463 -8.697 1.00 91.44 151 LYS A O 1
ATOM 1201 N N . ASP A 1 152 ? 15.989 3.583 -7.702 1.00 89.00 152 ASP A N 1
ATOM 1202 C CA . ASP A 1 152 ? 15.544 2.812 -8.866 1.00 89.00 152 ASP A CA 1
ATOM 1203 C C . ASP A 1 152 ? 15.092 3.735 -10.020 1.00 89.00 152 ASP A C 1
ATOM 1205 O O . ASP A 1 152 ? 15.426 3.476 -11.178 1.00 89.00 152 ASP A O 1
ATOM 1209 N N . ILE A 1 153 ? 14.419 4.855 -9.724 1.00 88.94 153 ILE A N 1
ATOM 1210 C CA . ILE A 1 153 ? 14.037 5.889 -10.702 1.00 88.94 153 ILE A CA 1
ATOM 1211 C C . ILE A 1 153 ? 15.287 6.521 -11.319 1.00 88.94 153 ILE A C 1
ATOM 1213 O O . ILE A 1 153 ? 15.361 6.651 -12.540 1.00 88.94 153 ILE A O 1
ATOM 1217 N N . ALA A 1 154 ? 16.283 6.884 -10.506 1.00 90.75 154 ALA A N 1
ATOM 1218 C CA . ALA A 1 154 ? 17.528 7.475 -10.995 1.00 90.75 154 ALA A CA 1
ATOM 1219 C C . ALA A 1 154 ? 18.291 6.514 -11.922 1.00 90.75 154 ALA A C 1
ATOM 1221 O O . ALA A 1 154 ? 18.691 6.899 -13.021 1.00 90.75 154 ALA A O 1
ATOM 1222 N N . LYS A 1 155 ? 18.425 5.239 -11.528 1.00 89.69 155 LYS A N 1
ATOM 1223 C CA . LYS A 1 155 ? 19.041 4.199 -12.370 1.00 89.69 155 LYS A CA 1
ATOM 1224 C C . LYS A 1 155 ? 18.280 4.002 -13.682 1.00 89.69 155 LYS A C 1
ATOM 1226 O O . LYS A 1 155 ? 18.893 3.945 -14.743 1.00 89.69 155 LYS A O 1
ATOM 1231 N N . THR A 1 156 ? 16.951 3.958 -13.623 1.00 86.81 156 THR A N 1
ATOM 1232 C CA . THR A 1 156 ? 16.094 3.804 -14.807 1.00 86.81 156 THR A CA 1
ATOM 1233 C C . THR A 1 156 ? 16.203 5.002 -15.750 1.00 86.81 156 THR A C 1
ATOM 1235 O O . THR A 1 156 ? 16.254 4.829 -16.966 1.00 86.81 156 THR A O 1
ATOM 1238 N N . ALA A 1 157 ? 16.305 6.220 -15.212 1.00 87.81 157 ALA A N 1
ATOM 1239 C CA . ALA A 1 157 ? 16.519 7.425 -16.006 1.00 87.81 157 ALA A CA 1
ATOM 1240 C C . ALA A 1 157 ? 17.882 7.415 -16.722 1.00 87.81 157 ALA A C 1
ATOM 1242 O O . ALA A 1 157 ? 17.954 7.793 -17.892 1.00 87.81 157 ALA A O 1
ATOM 1243 N N . LEU A 1 158 ? 18.943 6.939 -16.059 1.00 87.81 158 LEU A N 1
ATOM 1244 C CA . LEU A 1 158 ? 20.260 6.765 -16.683 1.00 87.81 158 LEU A CA 1
ATOM 1245 C C . LEU A 1 158 ? 20.225 5.720 -17.804 1.00 87.81 158 LEU A C 1
ATOM 1247 O O . LEU A 1 158 ? 20.742 5.982 -18.887 1.00 87.81 158 LEU A O 1
ATOM 1251 N N . LEU A 1 159 ? 19.562 4.580 -17.583 1.00 85.12 159 LEU A N 1
ATOM 1252 C CA . LEU A 1 159 ? 19.363 3.561 -18.620 1.00 85.12 159 LEU A CA 1
ATOM 1253 C C . LEU A 1 159 ? 18.594 4.120 -19.822 1.00 85.12 159 LEU A C 1
ATOM 1255 O O . LEU A 1 159 ? 19.007 3.921 -20.962 1.00 85.12 159 LEU A O 1
ATOM 1259 N N . ALA A 1 160 ? 17.514 4.866 -19.581 1.00 84.06 160 ALA A N 1
ATOM 1260 C CA . ALA A 1 160 ? 16.741 5.505 -20.642 1.00 84.06 160 ALA A CA 1
ATOM 1261 C C . ALA A 1 160 ? 17.590 6.497 -21.457 1.00 84.06 160 ALA A C 1
ATOM 1263 O O . ALA A 1 160 ? 17.474 6.547 -22.682 1.00 84.06 160 ALA A O 1
ATOM 1264 N N . LYS A 1 161 ? 18.465 7.263 -20.788 1.00 83.38 161 LYS A N 1
ATOM 1265 C CA . LYS A 1 161 ? 19.390 8.199 -21.438 1.00 83.38 161 LYS A CA 1
ATOM 1266 C C . LYS A 1 161 ? 20.446 7.471 -22.277 1.00 83.38 161 LYS A C 1
ATOM 1268 O O . LYS A 1 161 ? 20.571 7.779 -23.458 1.00 83.38 161 LYS A O 1
ATOM 1273 N N . GLY A 1 162 ? 21.143 6.483 -21.714 1.00 82.75 162 GLY A N 1
ATOM 1274 C CA . GLY A 1 162 ? 22.161 5.721 -22.448 1.00 82.75 162 GLY A CA 1
ATOM 1275 C C . GLY A 1 162 ? 21.578 4.969 -23.648 1.00 82.75 162 GLY A C 1
ATOM 1276 O O . GLY A 1 162 ? 22.165 4.962 -24.727 1.00 82.75 162 GLY A O 1
ATOM 1277 N N . PHE A 1 163 ? 20.371 4.412 -23.502 1.00 80.00 163 PHE A N 1
ATOM 1278 C CA . PHE A 1 163 ? 19.662 3.758 -24.604 1.00 80.00 163 PHE A CA 1
ATOM 1279 C C . PHE A 1 163 ? 19.321 4.737 -25.740 1.00 80.00 163 PHE A C 1
ATOM 1281 O O . PHE A 1 163 ? 19.470 4.410 -26.918 1.00 80.00 163 PHE A O 1
ATOM 1288 N N . ARG A 1 164 ? 18.901 5.963 -25.398 1.00 79.00 164 ARG A N 1
ATOM 1289 C CA . ARG A 1 164 ? 18.664 7.035 -26.374 1.00 79.00 164 ARG A CA 1
ATOM 1290 C C . ARG A 1 164 ? 19.941 7.374 -27.142 1.00 79.00 164 ARG A C 1
ATOM 1292 O O . ARG A 1 164 ? 19.893 7.431 -28.367 1.00 79.00 164 ARG A O 1
ATOM 1299 N N . GLU A 1 165 ? 21.042 7.606 -26.435 1.00 83.00 165 GLU A N 1
ATOM 1300 C CA . GLU A 1 165 ? 22.326 7.990 -27.034 1.00 83.00 165 GLU A CA 1
ATOM 1301 C C . GLU A 1 165 ? 22.838 6.895 -27.978 1.00 83.00 165 GLU A C 1
ATOM 1303 O O . GLU A 1 165 ? 23.096 7.169 -29.147 1.00 83.00 165 GLU A O 1
ATOM 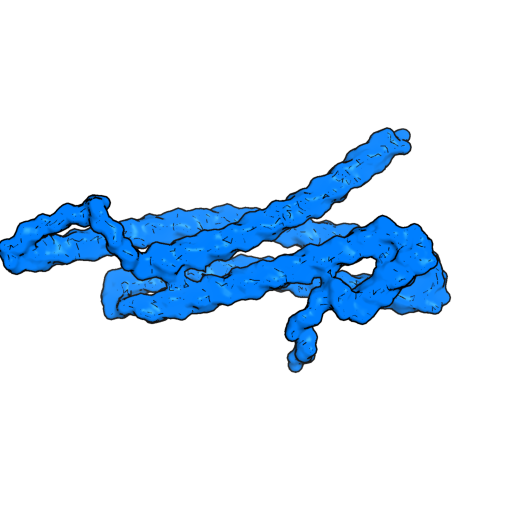1308 N N . ALA A 1 166 ? 22.848 5.634 -27.533 1.00 81.44 166 ALA A N 1
ATOM 1309 C CA . ALA A 1 166 ? 23.263 4.501 -28.361 1.00 81.44 166 ALA A CA 1
ATOM 1310 C C . ALA A 1 166 ? 22.421 4.361 -29.644 1.00 81.44 166 ALA A C 1
ATOM 1312 O O . ALA A 1 166 ? 22.965 4.155 -30.731 1.00 81.44 166 ALA A O 1
ATOM 1313 N N . ARG A 1 167 ? 21.093 4.527 -29.548 1.00 78.81 167 ARG A N 1
ATOM 1314 C CA . ARG A 1 167 ? 20.198 4.478 -30.715 1.00 78.81 167 ARG A CA 1
ATOM 1315 C C . ARG A 1 167 ? 20.474 5.614 -31.700 1.00 78.81 167 ARG A C 1
ATOM 1317 O O . ARG A 1 167 ? 20.427 5.396 -32.908 1.00 78.81 167 ARG A O 1
ATOM 1324 N N . GLN A 1 168 ? 20.736 6.817 -31.195 1.00 83.00 168 GLN A N 1
ATOM 1325 C CA . GLN A 1 168 ? 21.059 7.982 -32.019 1.00 83.00 168 GLN A CA 1
ATOM 1326 C C . GLN A 1 168 ? 22.394 7.800 -32.746 1.00 83.00 168 GLN A C 1
ATOM 1328 O O . GLN A 1 168 ? 22.460 8.043 -33.951 1.00 83.00 168 GLN A O 1
ATOM 1333 N N . THR A 1 169 ? 23.421 7.303 -32.053 1.00 85.19 169 THR A N 1
ATOM 1334 C CA . THR A 1 169 ? 24.724 6.979 -32.649 1.00 85.19 169 THR A CA 1
ATOM 1335 C C . THR A 1 169 ? 24.591 5.921 -33.739 1.00 85.19 169 THR A C 1
ATOM 1337 O O . THR A 1 169 ? 25.082 6.130 -34.845 1.00 85.19 169 THR A O 1
ATOM 1340 N N . ALA A 1 170 ? 23.868 4.825 -33.480 1.00 83.44 170 ALA A N 1
ATOM 1341 C CA . ALA A 1 170 ? 23.624 3.795 -34.489 1.00 83.44 170 ALA A CA 1
ATOM 1342 C C . ALA A 1 170 ? 22.879 4.360 -35.713 1.00 83.44 170 ALA A C 1
ATOM 1344 O O . ALA A 1 170 ? 23.273 4.112 -36.850 1.00 83.44 170 ALA A O 1
ATOM 1345 N N . ALA A 1 171 ? 21.838 5.172 -35.496 1.00 85.31 171 ALA A N 1
ATOM 1346 C CA . ALA A 1 171 ? 21.090 5.805 -36.580 1.00 85.31 171 ALA A CA 1
ATOM 1347 C C . ALA A 1 171 ? 21.961 6.745 -37.428 1.00 85.31 171 ALA A C 1
ATOM 1349 O O . ALA A 1 171 ? 21.851 6.723 -38.653 1.00 85.31 171 ALA A O 1
ATOM 1350 N N . ASN A 1 172 ? 22.830 7.550 -36.807 1.00 87.31 172 ASN A N 1
ATOM 1351 C CA . ASN A 1 172 ? 23.770 8.394 -37.547 1.00 87.31 172 ASN A CA 1
ATOM 1352 C C . ASN A 1 172 ? 24.820 7.560 -38.288 1.00 87.31 172 ASN A C 1
ATOM 1354 O O . ASN A 1 172 ? 25.054 7.842 -39.455 1.00 87.31 172 ASN A O 1
ATOM 1358 N N . ALA A 1 173 ? 25.346 6.480 -37.703 1.00 88.06 173 ALA A N 1
ATOM 1359 C CA . ALA A 1 173 ? 26.265 5.578 -38.400 1.00 88.06 173 ALA A CA 1
ATOM 1360 C C . ALA A 1 173 ? 25.644 4.980 -39.681 1.00 88.06 173 ALA A C 1
ATOM 1362 O O . ALA A 1 173 ? 26.286 4.974 -40.729 1.00 88.06 173 ALA A O 1
ATOM 1363 N N . PHE A 1 174 ? 24.372 4.558 -39.641 1.00 85.62 174 PHE A N 1
ATOM 1364 C CA . PHE A 1 174 ? 23.652 4.098 -40.839 1.00 85.62 174 PHE A CA 1
ATOM 1365 C C . PHE A 1 174 ? 23.424 5.207 -41.875 1.00 85.62 174 PHE A C 1
ATOM 1367 O O . PHE A 1 174 ? 23.402 4.930 -43.072 1.00 85.62 174 PHE A O 1
ATOM 1374 N N . ARG A 1 175 ? 23.232 6.459 -41.441 1.00 89.19 175 ARG A N 1
ATOM 1375 C CA . ARG A 1 175 ? 23.115 7.604 -42.357 1.00 89.19 175 ARG A CA 1
ATOM 1376 C C . ARG A 1 175 ? 24.441 7.885 -43.043 1.00 89.19 175 ARG A C 1
ATOM 1378 O O . ARG A 1 175 ? 24.441 7.986 -44.263 1.00 89.19 175 ARG A O 1
ATOM 1385 N N . THR A 1 176 ? 25.530 7.926 -42.282 1.00 89.12 176 THR A N 1
ATOM 1386 C CA . THR A 1 176 ? 26.888 8.101 -42.803 1.00 89.12 176 THR A CA 1
ATOM 1387 C C . THR A 1 176 ? 27.237 6.992 -43.792 1.00 89.12 176 THR A C 1
ATOM 1389 O O . THR A 1 176 ? 27.729 7.284 -44.872 1.00 89.12 176 THR A O 1
ATOM 1392 N N . PHE A 1 177 ? 26.895 5.734 -43.486 1.00 84.00 177 PHE A N 1
ATOM 1393 C CA . PHE A 1 177 ? 27.067 4.612 -44.417 1.00 84.00 177 PHE A CA 1
ATOM 1394 C C . PHE A 1 177 ? 26.267 4.771 -45.723 1.00 84.00 177 PHE A C 1
ATOM 1396 O O . PHE A 1 177 ? 26.675 4.269 -46.762 1.00 84.00 177 PHE A O 1
ATOM 1403 N N . ALA A 1 178 ? 25.127 5.461 -45.680 1.00 88.31 178 ALA A N 1
ATOM 1404 C CA . ALA A 1 178 ? 24.276 5.732 -46.836 1.00 88.31 178 ALA A CA 1
ATOM 1405 C C . ALA A 1 178 ? 24.545 7.109 -47.483 1.00 88.31 178 ALA A C 1
ATOM 1407 O O . ALA A 1 178 ? 23.640 7.644 -48.130 1.00 88.31 178 ALA A O 1
ATOM 1408 N N . ASP A 1 179 ? 25.718 7.711 -47.246 1.00 92.25 179 ASP A N 1
ATOM 1409 C CA . ASP A 1 179 ? 26.125 9.048 -47.717 1.00 92.25 179 ASP A CA 1
ATOM 1410 C C . ASP A 1 179 ? 25.151 10.183 -47.341 1.00 92.25 179 ASP A C 1
ATOM 1412 O O . ASP A 1 179 ? 25.036 11.210 -48.014 1.00 92.25 179 ASP A O 1
ATOM 1416 N N . LYS A 1 180 ? 24.414 10.018 -46.236 1.00 90.06 180 LYS A N 1
ATOM 1417 C CA . LYS A 1 180 ? 23.505 11.035 -45.692 1.00 90.06 180 LYS A CA 1
ATOM 1418 C C . LYS A 1 180 ? 24.180 11.784 -44.544 1.00 90.06 180 LYS A C 1
ATOM 1420 O O . LYS A 1 180 ? 24.803 11.151 -43.694 1.00 90.06 180 LYS A O 1
ATOM 1425 N N . PRO A 1 181 ? 23.971 13.109 -44.427 1.00 86.62 181 PRO A N 1
ATOM 1426 C CA . PRO A 1 181 ? 24.542 13.887 -43.335 1.00 86.62 181 PRO A CA 1
ATOM 1427 C C . PRO A 1 181 ? 23.976 13.446 -41.983 1.00 86.62 181 PRO A C 1
ATOM 1429 O O . PRO A 1 181 ? 22.800 13.055 -41.878 1.00 86.62 181 PRO A O 1
ATOM 1432 N N . GLU A 1 182 ? 24.806 13.543 -40.948 1.00 87.44 182 GLU A N 1
ATOM 1433 C CA . GLU A 1 182 ? 24.414 13.301 -39.562 1.00 87.44 182 GLU A CA 1
ATOM 1434 C C . GLU A 1 182 ? 23.300 14.256 -39.123 1.00 87.44 182 GLU A C 1
ATOM 1436 O O . GLU A 1 182 ? 23.178 15.384 -39.601 1.00 87.44 182 GLU A O 1
ATOM 1441 N N . VAL A 1 183 ? 22.448 13.783 -38.216 1.00 87.19 183 VAL A N 1
ATOM 1442 C CA . VAL A 1 183 ? 21.381 14.593 -37.625 1.00 87.19 183 VAL A CA 1
ATOM 1443 C C . VAL A 1 183 ? 21.757 14.913 -36.188 1.00 87.19 183 VAL A C 1
ATOM 1445 O O . VAL A 1 183 ? 22.085 14.004 -35.423 1.00 87.19 183 VAL A O 1
ATOM 1448 N N . ASP A 1 184 ? 21.645 16.186 -35.809 1.00 83.75 184 ASP A N 1
ATOM 1449 C CA . ASP A 1 184 ? 21.675 16.581 -34.405 1.00 83.75 184 ASP A CA 1
ATOM 1450 C C . ASP A 1 184 ? 20.323 16.257 -33.746 1.00 83.75 184 ASP A C 1
ATOM 1452 O O . ASP A 1 184 ? 19.257 16.723 -34.164 1.00 83.75 184 ASP A O 1
ATOM 1456 N N . TYR A 1 185 ? 20.362 15.417 -32.714 1.00 74.50 185 TYR A N 1
ATOM 1457 C CA . TYR A 1 185 ? 19.186 15.004 -31.952 1.00 74.50 185 TYR A CA 1
ATOM 1458 C C . TYR A 1 185 ? 19.032 15.747 -30.616 1.00 74.50 185 TYR A C 1
ATOM 1460 O O . TYR A 1 185 ? 18.165 15.365 -29.817 1.00 74.50 185 TYR A O 1
ATOM 1468 N N . SER A 1 186 ? 19.837 16.785 -30.366 1.00 71.62 186 SER A N 1
ATOM 1469 C CA . SER A 1 186 ? 19.790 17.622 -29.160 1.00 71.62 186 SER A CA 1
ATOM 1470 C C . SER A 1 186 ? 18.402 18.242 -28.937 1.00 71.62 186 SER A C 1
ATOM 1472 O O . SER A 1 186 ? 17.889 18.204 -27.819 1.00 71.62 186 SER A O 1
ATOM 1474 N N . GLN A 1 187 ? 17.741 18.697 -30.010 1.00 61.88 187 GLN A N 1
ATOM 1475 C CA . GLN A 1 187 ? 16.416 19.336 -29.965 1.00 61.88 187 GLN A CA 1
ATOM 1476 C C . GLN A 1 187 ? 15.230 18.416 -30.313 1.00 61.88 187 GLN A C 1
ATOM 1478 O O . GLN A 1 187 ? 14.077 18.836 -30.234 1.00 61.88 187 GLN A O 1
ATOM 1483 N N . LYS A 1 188 ? 15.462 17.147 -30.682 1.00 60.47 188 LYS A N 1
ATOM 1484 C CA . LYS A 1 188 ? 14.366 16.205 -30.977 1.00 60.47 188 LYS A CA 1
ATOM 1485 C C . LYS A 1 188 ? 13.865 15.526 -29.701 1.00 60.47 188 LYS A C 1
ATOM 1487 O O . LYS A 1 188 ? 14.485 14.581 -29.207 1.00 60.47 188 LYS A O 1
ATOM 1492 N N . GLU A 1 189 ? 12.693 15.938 -29.216 1.00 50.53 189 GLU A N 1
ATOM 1493 C CA . GLU A 1 189 ? 11.882 15.143 -28.286 1.00 50.53 189 GLU A CA 1
ATOM 1494 C C . GLU A 1 189 ? 11.383 13.872 -28.989 1.00 50.53 189 GLU A C 1
ATOM 1496 O O . GLU A 1 189 ? 10.317 13.828 -29.600 1.00 50.53 189 GLU A O 1
ATOM 1501 N N . GLN A 1 190 ? 12.161 12.794 -28.924 1.00 53.41 190 GLN A N 1
ATOM 1502 C CA . GLN A 1 190 ? 11.627 11.469 -29.225 1.00 53.41 190 GLN A CA 1
ATOM 1503 C C . GLN A 1 190 ? 10.910 10.921 -27.988 1.00 53.41 190 GLN A C 1
ATOM 1505 O O . GLN A 1 190 ? 11.482 10.855 -26.899 1.00 53.41 190 GLN A O 1
ATOM 1510 N N . LYS A 1 191 ? 9.647 10.510 -28.160 1.00 54.03 191 LYS A N 1
ATOM 1511 C CA . LYS A 1 191 ? 8.871 9.783 -27.146 1.00 54.03 191 LYS A CA 1
ATOM 1512 C C . LYS A 1 191 ? 9.510 8.408 -26.940 1.00 54.03 191 LYS A C 1
ATOM 1514 O O . LYS A 1 191 ? 9.258 7.479 -27.701 1.00 54.03 191 LYS A O 1
ATOM 1519 N N . HIS A 1 192 ? 10.374 8.296 -25.934 1.00 64.75 192 HIS A N 1
ATOM 1520 C CA . HIS A 1 192 ? 11.077 7.049 -25.639 1.00 64.75 192 HIS A CA 1
ATOM 1521 C C . HIS A 1 192 ? 10.143 6.047 -24.961 1.00 64.75 192 HIS A C 1
ATOM 1523 O O . HIS A 1 192 ? 9.519 6.408 -23.954 1.00 64.75 192 HIS A O 1
ATOM 1529 N N . PRO A 1 193 ? 10.080 4.792 -25.450 1.00 68.69 193 PRO A N 1
ATOM 1530 C CA . PRO A 1 193 ? 9.257 3.761 -24.836 1.00 68.69 193 PRO A CA 1
ATOM 1531 C C . PRO A 1 193 ? 9.620 3.589 -23.361 1.00 68.69 193 PRO A C 1
ATOM 1533 O O . PRO A 1 193 ? 8.720 3.593 -22.547 1.00 68.69 193 PRO A O 1
ATOM 1536 N N . ILE A 1 194 ? 10.901 3.617 -22.973 1.00 72.31 194 ILE A N 1
ATOM 1537 C CA . ILE A 1 194 ? 11.328 3.462 -21.566 1.00 72.31 194 ILE A CA 1
ATOM 1538 C C . ILE A 1 194 ? 10.810 4.594 -20.655 1.00 72.31 194 ILE A C 1
ATOM 1540 O O . ILE A 1 194 ? 10.308 4.341 -19.558 1.00 72.31 194 ILE A O 1
ATOM 1544 N N . THR A 1 195 ? 10.904 5.853 -21.096 1.00 74.38 195 THR A N 1
ATOM 1545 C CA . THR A 1 195 ? 10.490 7.011 -20.283 1.00 74.38 195 THR A CA 1
ATOM 1546 C C . THR A 1 195 ? 8.988 7.000 -20.018 1.00 74.38 195 THR A C 1
ATOM 1548 O O . THR A 1 195 ? 8.561 7.256 -18.893 1.00 74.38 195 THR A O 1
ATOM 1551 N N . LYS A 1 196 ? 8.180 6.690 -21.039 1.00 76.88 196 LYS A N 1
ATOM 1552 C CA . LYS A 1 196 ? 6.725 6.603 -20.882 1.00 76.88 196 LYS A CA 1
ATOM 1553 C C . LYS A 1 196 ? 6.315 5.306 -20.182 1.00 76.88 196 LYS A C 1
ATOM 1555 O O . LYS A 1 196 ? 5.455 5.358 -19.314 1.00 76.88 196 LYS A O 1
ATOM 1560 N N . ALA A 1 197 ? 6.938 4.186 -20.545 1.00 77.31 197 ALA A N 1
ATOM 1561 C CA . ALA A 1 197 ? 6.495 2.862 -20.132 1.00 77.31 197 ALA A CA 1
ATOM 1562 C C . ALA A 1 197 ? 6.895 2.473 -18.711 1.00 77.31 197 ALA A C 1
ATOM 1564 O O . ALA A 1 197 ? 6.256 1.632 -18.093 1.00 77.31 197 ALA A O 1
ATOM 1565 N N . VAL A 1 198 ? 7.992 3.041 -18.204 1.00 83.56 198 VAL A N 1
ATOM 1566 C CA . VAL A 1 198 ? 8.570 2.609 -16.925 1.00 83.56 198 VAL A CA 1
ATOM 1567 C C . VAL A 1 198 ? 8.788 3.787 -15.993 1.00 83.56 198 VAL A C 1
ATOM 1569 O O . VAL A 1 198 ? 8.328 3.774 -14.855 1.00 83.56 198 VAL A O 1
ATOM 1572 N N . LEU A 1 199 ? 9.417 4.864 -16.470 1.00 86.38 199 LEU A N 1
ATOM 1573 C CA . LEU A 1 199 ? 9.731 5.990 -15.589 1.00 86.38 199 LEU A CA 1
ATOM 1574 C C . LEU A 1 199 ? 8.470 6.718 -15.090 1.00 86.38 199 LEU A C 1
ATOM 1576 O O . LEU A 1 199 ? 8.448 7.178 -13.947 1.00 86.38 199 LEU A O 1
ATOM 1580 N N . ALA A 1 200 ? 7.430 6.839 -15.922 1.00 88.88 200 ALA A N 1
ATOM 1581 C CA . ALA A 1 200 ? 6.173 7.463 -15.514 1.00 88.88 200 ALA A CA 1
ATOM 1582 C C . ALA A 1 200 ? 5.397 6.615 -14.479 1.00 88.88 200 ALA A C 1
ATOM 1584 O O . ALA A 1 200 ? 5.101 7.175 -13.418 1.00 88.88 200 ALA A O 1
ATOM 1585 N N . PRO A 1 201 ? 5.171 5.298 -14.677 1.00 88.31 201 PRO A N 1
ATOM 1586 C CA . PRO A 1 201 ? 4.558 4.451 -13.649 1.00 88.31 201 PRO A CA 1
ATOM 1587 C C . PRO A 1 201 ? 5.353 4.398 -12.338 1.00 88.31 201 PRO A C 1
ATOM 1589 O O . PRO A 1 201 ? 4.778 4.552 -11.265 1.00 88.31 201 PRO A O 1
ATOM 1592 N N . MET A 1 202 ? 6.690 4.301 -12.380 1.00 91.38 202 MET A N 1
ATOM 1593 C CA . MET A 1 202 ? 7.507 4.338 -11.153 1.00 91.38 202 MET A CA 1
ATOM 1594 C C . MET A 1 202 ? 7.321 5.643 -10.366 1.00 91.38 202 MET A C 1
ATOM 1596 O O . MET A 1 202 ? 7.235 5.634 -9.137 1.00 91.38 202 MET A O 1
ATOM 1600 N N . LYS A 1 203 ? 7.231 6.782 -11.064 1.00 93.06 203 LYS A N 1
ATOM 1601 C CA . LYS A 1 203 ? 6.934 8.079 -10.439 1.00 93.06 203 LYS A CA 1
ATOM 1602 C C . LYS A 1 203 ? 5.511 8.133 -9.882 1.00 93.06 203 LYS A C 1
ATOM 1604 O O . LYS A 1 203 ? 5.313 8.769 -8.848 1.00 93.06 203 LYS A O 1
ATOM 1609 N N . ALA A 1 204 ? 4.539 7.500 -10.538 1.00 93.25 204 ALA A N 1
ATOM 1610 C CA . ALA A 1 204 ? 3.168 7.400 -10.040 1.00 93.25 204 ALA A CA 1
ATOM 1611 C C . ALA A 1 204 ? 3.117 6.597 -8.731 1.00 93.25 204 ALA A C 1
ATOM 1613 O O . ALA A 1 204 ? 2.642 7.116 -7.722 1.00 93.25 204 ALA A O 1
ATOM 1614 N N . VAL A 1 205 ? 3.733 5.411 -8.701 1.00 91.88 205 VAL A N 1
ATOM 1615 C CA . VAL A 1 205 ? 3.859 4.586 -7.488 1.00 91.88 205 VAL A CA 1
ATOM 1616 C C . VAL A 1 205 ? 4.583 5.349 -6.371 1.00 91.88 205 VAL A C 1
ATOM 1618 O O . VAL A 1 205 ? 4.103 5.392 -5.240 1.00 91.88 205 VAL A O 1
ATOM 1621 N N . LYS A 1 206 ? 5.681 6.060 -6.676 1.00 93.50 206 LYS A N 1
ATOM 1622 C CA . LYS A 1 206 ? 6.351 6.930 -5.691 1.00 93.50 206 LYS A CA 1
ATOM 1623 C C . LYS A 1 206 ? 5.395 7.973 -5.104 1.00 93.50 206 LYS A C 1
ATOM 1625 O O . LYS A 1 206 ? 5.388 8.173 -3.893 1.00 93.50 206 LYS A O 1
ATOM 1630 N N . LYS A 1 207 ? 4.606 8.662 -5.937 1.00 94.00 207 LYS A N 1
ATOM 1631 C CA . LYS A 1 207 ? 3.634 9.661 -5.456 1.00 94.00 207 LYS A CA 1
ATOM 1632 C C . LYS A 1 207 ? 2.606 9.038 -4.512 1.00 94.00 207 LYS A C 1
ATOM 1634 O O . LYS A 1 207 ? 2.221 9.686 -3.542 1.00 94.00 207 LYS A O 1
ATOM 1639 N N . MET A 1 208 ? 2.197 7.795 -4.763 1.00 93.06 208 MET A N 1
ATOM 1640 C CA . MET A 1 208 ? 1.299 7.064 -3.868 1.00 93.06 208 MET A CA 1
ATOM 1641 C C . MET A 1 208 ? 1.970 6.777 -2.520 1.00 93.06 208 MET A C 1
ATOM 1643 O O . MET A 1 208 ? 1.367 7.082 -1.492 1.00 93.06 208 MET A O 1
ATOM 1647 N N . PHE A 1 209 ? 3.231 6.326 -2.500 1.00 91.44 209 PHE A N 1
ATOM 1648 C CA . PHE A 1 209 ? 3.988 6.177 -1.250 1.00 91.44 209 PHE A CA 1
ATOM 1649 C C . PHE A 1 209 ? 4.151 7.495 -0.486 1.00 91.44 209 PHE A C 1
ATOM 1651 O O . PHE A 1 209 ? 3.875 7.540 0.707 1.00 91.44 209 PHE A O 1
ATOM 1658 N N . VAL A 1 210 ? 4.521 8.589 -1.157 1.00 92.50 210 VAL A N 1
ATOM 1659 C CA . VAL A 1 210 ? 4.619 9.920 -0.522 1.00 92.50 210 VAL A CA 1
ATOM 1660 C C . VAL A 1 210 ? 3.268 10.347 0.058 1.00 92.50 210 VAL A C 1
ATOM 1662 O O . VAL A 1 210 ? 3.182 10.876 1.161 1.00 92.50 210 VAL A O 1
ATOM 1665 N N . SER A 1 211 ? 2.174 10.074 -0.653 1.00 91.62 211 SER A N 1
ATOM 1666 C CA . SER A 1 211 ? 0.833 10.338 -0.137 1.00 91.62 211 SER A CA 1
ATOM 1667 C C . SER A 1 211 ? 0.492 9.470 1.082 1.00 91.62 211 SER A C 1
ATOM 1669 O O . SER A 1 211 ? -0.250 9.917 1.955 1.00 91.62 211 SER A O 1
ATOM 1671 N N . MET A 1 212 ? 0.962 8.221 1.149 1.00 92.00 212 MET A N 1
ATOM 1672 C CA . MET A 1 212 ? 0.821 7.383 2.347 1.00 92.00 212 MET A CA 1
ATOM 1673 C C . MET A 1 212 ? 1.607 7.968 3.518 1.00 92.00 212 MET A C 1
ATOM 1675 O O . MET A 1 212 ? 1.029 8.150 4.584 1.00 92.00 212 MET A O 1
ATOM 1679 N N . GLU A 1 213 ? 2.876 8.320 3.303 1.00 90.06 213 GLU A N 1
ATOM 1680 C CA . GLU A 1 213 ? 3.748 8.936 4.309 1.00 90.06 213 GLU A CA 1
ATOM 1681 C C . GLU A 1 213 ? 3.094 10.176 4.927 1.00 90.06 213 GLU A C 1
ATOM 1683 O O . GLU A 1 213 ? 2.919 10.219 6.138 1.00 90.06 213 GLU A O 1
ATOM 1688 N N . LEU A 1 214 ? 2.615 11.123 4.111 1.00 87.19 214 LEU A N 1
ATOM 1689 C CA . LEU A 1 214 ? 1.966 12.349 4.597 1.00 87.19 214 LEU A CA 1
ATOM 1690 C C . LEU A 1 214 ? 0.725 12.083 5.465 1.00 87.19 214 LEU A C 1
ATOM 1692 O O . LEU A 1 214 ? 0.430 12.830 6.400 1.00 87.19 214 LEU A O 1
ATOM 1696 N N . HIS A 1 215 ? -0.039 11.036 5.149 1.00 82.12 215 HIS A N 1
ATOM 1697 C CA . HIS A 1 215 ? -1.212 10.661 5.941 1.00 82.12 215 HIS A CA 1
ATOM 1698 C C . HIS A 1 215 ? -0.798 9.997 7.263 1.00 82.12 215 HIS A C 1
ATOM 1700 O O . HIS A 1 215 ? -1.400 10.277 8.299 1.00 82.12 215 HIS A O 1
ATOM 1706 N N . LEU A 1 216 ? 0.245 9.165 7.233 1.00 84.00 216 LEU A N 1
ATOM 1707 C CA . LEU A 1 216 ? 0.815 8.514 8.413 1.00 84.00 216 LEU A CA 1
ATOM 1708 C C . LEU A 1 216 ? 1.529 9.518 9.336 1.00 84.00 216 LEU A C 1
ATOM 1710 O O . LEU A 1 216 ? 1.440 9.403 10.555 1.00 84.00 216 LEU A O 1
ATOM 1714 N N . ASP A 1 217 ? 2.157 10.553 8.777 1.00 81.44 217 ASP A N 1
ATOM 1715 C CA . ASP A 1 217 ? 2.726 11.684 9.517 1.00 81.44 217 ASP A CA 1
ATOM 1716 C C . ASP A 1 217 ? 1.660 12.456 10.282 1.00 81.44 217 ASP A C 1
ATOM 1718 O O . ASP A 1 217 ? 1.848 12.795 11.449 1.00 81.44 217 ASP A O 1
ATOM 1722 N N . ARG A 1 218 ? 0.514 12.722 9.648 1.00 79.88 218 ARG A N 1
ATOM 1723 C CA . ARG A 1 218 ? -0.599 13.409 10.310 1.00 79.88 218 ARG A CA 1
ATOM 1724 C C . ARG A 1 218 ? -1.070 12.640 11.547 1.00 79.88 218 ARG A C 1
ATOM 1726 O O . ARG A 1 218 ? -1.243 13.245 12.603 1.00 79.88 218 ARG A O 1
ATOM 1733 N N . LEU A 1 219 ? -1.217 11.321 11.418 1.00 74.50 219 LEU A N 1
ATOM 1734 C CA . LEU A 1 219 ? -1.563 10.429 12.527 1.00 74.50 219 LEU A CA 1
ATOM 1735 C C . LEU A 1 219 ? -0.524 10.467 13.651 1.00 74.50 219 LEU A C 1
ATOM 1737 O O . LEU A 1 219 ? -0.888 10.497 14.827 1.00 74.50 219 LEU A O 1
ATOM 1741 N N . TYR A 1 220 ? 0.762 10.476 13.294 1.00 75.88 220 TYR A N 1
ATOM 1742 C CA . TYR A 1 220 ? 1.860 10.574 14.251 1.00 75.88 220 TYR A CA 1
ATOM 1743 C C . TYR A 1 220 ? 1.817 11.894 15.031 1.00 75.88 220 TYR A C 1
ATOM 1745 O O . TYR A 1 220 ? 1.852 11.888 16.262 1.00 75.88 220 TYR A O 1
ATOM 1753 N N . TRP A 1 221 ? 1.668 13.026 14.336 1.00 76.12 221 TRP A N 1
ATOM 1754 C CA . TRP A 1 221 ? 1.611 14.344 14.969 1.00 76.12 221 TRP A CA 1
ATOM 1755 C C . TRP A 1 221 ? 0.402 14.510 15.888 1.00 76.12 221 TRP A C 1
ATOM 1757 O O . TRP A 1 221 ? 0.547 15.083 16.963 1.00 76.12 221 TRP A O 1
ATOM 1767 N N . GLN A 1 222 ? -0.763 13.959 15.534 1.00 70.44 222 GLN A N 1
ATOM 1768 C CA . GLN A 1 222 ? -1.922 13.947 16.435 1.00 70.44 222 GLN A CA 1
ATOM 1769 C C . GLN A 1 222 ? -1.610 13.228 17.757 1.00 70.44 222 GLN A C 1
ATOM 1771 O O . GLN A 1 222 ? -1.948 13.734 18.824 1.00 70.44 222 GLN A O 1
ATOM 1776 N N . VAL A 1 223 ? -0.924 12.080 17.711 1.00 67.56 223 VAL A N 1
ATOM 1777 C CA . VAL A 1 223 ? -0.520 11.348 18.928 1.00 67.56 223 VAL A CA 1
ATOM 1778 C C . VAL A 1 223 ? 0.505 12.136 19.732 1.00 67.56 223 VAL A C 1
ATOM 1780 O O . VAL A 1 223 ? 0.362 12.263 20.945 1.00 67.56 223 VAL A O 1
ATOM 1783 N N . ALA A 1 224 ? 1.525 12.678 19.067 1.00 72.50 224 ALA A N 1
ATOM 1784 C CA . ALA A 1 224 ? 2.574 13.445 19.726 1.00 72.50 224 ALA A CA 1
ATOM 1785 C C . ALA A 1 224 ? 2.003 14.679 20.443 1.00 72.50 224 ALA A C 1
ATOM 1787 O O . ALA A 1 224 ? 2.343 14.930 21.596 1.00 72.50 224 ALA A O 1
ATOM 1788 N N . VAL A 1 225 ? 1.081 15.406 19.802 1.00 73.31 225 VAL A N 1
ATOM 1789 C CA . VAL A 1 225 ? 0.397 16.557 20.407 1.00 73.31 225 VAL A CA 1
ATOM 1790 C C . VAL A 1 225 ? -0.425 16.132 21.628 1.00 73.31 225 VAL A C 1
ATOM 1792 O O . VAL A 1 225 ? -0.298 16.759 22.676 1.00 73.31 225 VAL A O 1
ATOM 1795 N N . LEU A 1 226 ? -1.198 15.042 21.550 1.00 63.19 226 LEU A N 1
ATOM 1796 C CA . LEU A 1 226 ? -1.979 14.538 22.691 1.00 63.19 226 LEU A CA 1
ATOM 1797 C C . LEU A 1 226 ? -1.100 14.130 23.884 1.00 63.19 226 LEU A C 1
ATOM 1799 O O . LEU A 1 226 ? -1.455 14.396 25.034 1.00 63.19 226 LEU A O 1
ATOM 1803 N N . LEU A 1 227 ? 0.056 13.516 23.625 1.00 64.88 227 LEU A N 1
ATOM 1804 C CA . LEU A 1 227 ? 1.015 13.137 24.666 1.00 64.88 227 LEU A CA 1
ATOM 1805 C C . LEU A 1 227 ? 1.666 14.363 25.319 1.00 64.88 227 LEU A C 1
ATOM 1807 O O . LEU A 1 227 ? 1.742 14.423 26.544 1.00 64.88 227 LEU A O 1
ATOM 1811 N N . VAL A 1 228 ? 2.074 15.362 24.529 1.00 70.62 228 VAL A N 1
ATOM 1812 C CA . VAL A 1 228 ? 2.649 16.619 25.046 1.00 70.62 228 VAL A CA 1
ATOM 1813 C C . VAL A 1 228 ? 1.630 17.389 25.890 1.00 70.62 228 VAL A C 1
ATOM 1815 O O . VAL A 1 228 ? 1.961 17.857 26.978 1.00 70.62 228 VAL A O 1
ATOM 1818 N N . TRP A 1 229 ? 0.375 17.470 25.441 1.00 64.19 229 TRP A N 1
ATOM 1819 C CA . TRP A 1 229 ? -0.696 18.148 26.181 1.00 64.19 229 TRP A CA 1
ATOM 1820 C C . TRP A 1 229 ? -1.079 17.423 27.475 1.00 64.19 229 TRP A C 1
ATOM 1822 O O . TRP A 1 229 ? -1.488 18.064 28.442 1.00 64.19 229 TRP A O 1
ATOM 1832 N N . SER A 1 230 ? -0.930 16.098 27.513 1.00 58.75 230 SER A N 1
ATOM 1833 C CA . SER A 1 230 ? -1.165 15.293 28.715 1.00 58.75 230 SER A CA 1
ATOM 1834 C C . SER A 1 230 ? -0.037 15.456 29.742 1.00 58.75 230 SER A C 1
ATOM 1836 O O . SER A 1 230 ? -0.312 15.496 30.935 1.00 58.75 230 SER A O 1
ATOM 1838 N N . TRP A 1 231 ? 1.210 15.634 29.291 1.00 59.31 231 TRP A N 1
ATOM 1839 C CA . TRP A 1 231 ? 2.362 15.929 30.155 1.00 59.31 231 TRP A CA 1
ATOM 1840 C C . TRP A 1 231 ? 2.352 17.342 30.750 1.00 59.31 231 TRP A C 1
ATOM 1842 O O . TRP A 1 231 ? 2.862 17.529 31.842 1.00 59.31 231 TRP A O 1
ATOM 1852 N N . GLN A 1 232 ? 1.767 18.333 30.070 1.00 53.31 232 GLN A N 1
ATOM 1853 C CA . GLN A 1 232 ? 1.640 19.702 30.601 1.00 53.31 232 GLN A CA 1
ATOM 1854 C C . GLN A 1 232 ? 0.484 19.886 31.601 1.00 53.31 232 GLN A C 1
ATOM 1856 O O . GLN A 1 232 ? 0.367 20.950 32.205 1.00 53.31 232 GLN A O 1
ATOM 1861 N N . LYS A 1 233 ? -0.394 18.887 31.753 1.00 54.88 233 LYS A N 1
ATOM 1862 C CA . LYS A 1 233 ? -1.526 18.900 32.699 1.00 54.88 233 LYS A CA 1
ATOM 1863 C C . LYS A 1 233 ? -1.248 18.146 34.009 1.00 54.88 233 LYS A C 1
ATOM 1865 O O . LYS A 1 233 ? -2.156 18.055 34.835 1.00 54.88 233 LYS A O 1
ATOM 1870 N N . ILE A 1 234 ? -0.040 17.609 34.176 1.00 50.00 234 ILE A N 1
ATOM 1871 C CA . ILE A 1 234 ? 0.477 16.971 35.399 1.00 50.00 234 ILE A CA 1
ATOM 1872 C C . ILE A 1 234 ? 1.494 17.926 36.020 1.00 50.00 234 ILE A C 1
ATOM 1874 O O . ILE A 1 234 ? 1.455 18.082 37.258 1.00 50.00 234 ILE A O 1
#

Foldseek 3Di:
DDDPPPDQLLRDPLLVLLLVLCVVVVNNVLSVLLNLLSVLLSLLLVLLVVLVVLLVQLLVLLVPPDDDPLSVVLSVLLVVLSVVLVVLSVVLVVLSVVLSVVSSVQSNVLSVVCVVVNPVSSVSSCVCVVSLVSLLVSLVSLVVSLVVLVVSLVVLVVSQVVSVVVVLVVVQVVCVVVVHHRDDCPPDPDPGSSCVSRNVSSVVSSVSSVVSNVSSVVSVVVVVVVVVVVVVVD

Sequence (234 aa):
MDMEAGKTLTNEEVIRELLDLLKKNAMKEQANDVFEICSYVDGLEKKIDSMTEELTNMQNQIKEMQEDTFVNNAKKALSEAKERLNTRCEQIKSQVIEVKAQVKSTAKSIVEEAKEKGRAALYRVSEFLGIKKRILDIRENVIGAIKTTDKDIAKTALLAKGFREARQTAANAFRTFADKPEVDYSQKEQKHPITKAVLAPMKAVKKMFVSMELHLDRLYWQVAVLLVWSWQKI